Protein AF-A0A7C0WZQ8-F1 (afdb_monomer)

Sequence (231 aa):
MQGDKGKNVSKKTREMVIVLAIIGLIILLTVAETNIKAISPNVLPSSSILVFALINLNIVLLILVIFLVIRNVVKLLIERRRGILGVKLRSKLVVAFVTLTIIPTMVLFIASMIFLSRSMETWLSREVKHALEESMKVANIYYKEASADAIHYASSISKEITERRLLKEGNLEILKALLEEKMSLFRLSAVEVFSAQGEELVKIISPSLGIARLPSPESKNVKAAMSGNTI

Solvent-accessible surface area (backbone atoms only — not comparable to full-atom values): 13363 Å² total; per-residue (Å²): 143,87,86,72,76,75,74,56,56,65,56,54,51,55,55,49,54,50,54,50,50,53,52,50,49,54,50,51,54,55,51,54,51,56,54,53,48,72,76,46,79,82,82,61,63,82,74,43,57,59,57,49,51,50,50,51,51,48,52,53,51,48,52,50,49,54,49,53,50,52,52,51,52,54,48,52,58,54,47,60,74,66,69,50,89,65,46,69,60,55,51,54,51,50,51,51,50,50,58,62,52,46,54,63,50,51,53,52,50,52,52,48,52,54,49,52,51,53,53,50,52,57,52,52,54,50,53,54,48,50,54,50,54,51,51,50,50,52,50,50,51,49,52,52,50,54,49,52,50,51,52,52,51,50,52,54,52,51,50,54,40,58,77,68,56,28,87,42,83,95,28,44,70,60,40,52,56,49,49,56,52,50,30,63,75,71,66,46,60,60,53,73,44,63,46,98,86,68,47,80,74,51,78,48,70,44,89,84,56,66,94,70,74,77,82,53,79,84,33,71,66,48,51,34,45,77,71,74,41,85,133

Secondary structure (DSSP, 8-state):
---SSHHHHHHHHHHHHHHHHHHHHHHHHHHHHHHHHHH-TTSS-TTHHHHHHHHHHHHHHHHHHHHHHHHHHHHHHHHHHTT-TTHHHHHHHHHHHHHHHHHHHHHHHHHHHHHHHHHHHHHHHHHHHHHHHHHHHHHHHHHHHHHHHHHHHHHHHHHHHHHTTTTSGGGHHHHHHHHHHHHHHTT-SEEEEE-TTS-EEEEEE-TT--S-PPPPTTSHHHHHHHTT---

Structure (mmCIF, N/CA/C/O backbone):
data_AF-A0A7C0WZQ8-F1
#
_entry.id   AF-A0A7C0WZQ8-F1
#
loop_
_atom_site.group_PDB
_atom_site.id
_atom_site.type_symbol
_atom_site.label_atom_id
_atom_site.label_alt_id
_atom_site.label_comp_id
_atom_site.label_asym_id
_atom_site.label_entity_id
_atom_site.label_seq_id
_atom_site.pdbx_PDB_ins_code
_atom_site.Cartn_x
_atom_site.Cartn_y
_atom_site.Cartn_z
_atom_site.occupancy
_atom_site.B_iso_or_equiv
_atom_site.auth_seq_id
_atom_site.auth_comp_id
_atom_site.auth_asym_id
_atom_site.auth_atom_id
_atom_site.pdbx_PDB_model_num
ATOM 1 N N . MET A 1 1 ? -46.633 -18.315 54.580 1.00 39.81 1 MET A N 1
ATOM 2 C CA . MET A 1 1 ? -45.291 -18.601 54.014 1.00 39.81 1 MET A CA 1
ATOM 3 C C . MET A 1 1 ? -45.445 -19.228 52.634 1.00 39.81 1 MET A C 1
ATOM 5 O O . MET A 1 1 ? -45.670 -20.423 52.571 1.00 39.81 1 MET A O 1
ATOM 9 N N . GLN A 1 2 ? -45.397 -18.445 51.550 1.00 40.22 2 GLN A N 1
ATOM 10 C CA . GLN A 1 2 ? -45.218 -18.909 50.158 1.00 40.22 2 GLN A CA 1
ATOM 11 C C . GLN A 1 2 ? -45.220 -17.661 49.259 1.00 40.22 2 GLN A C 1
ATOM 13 O O . GLN A 1 2 ? -46.230 -16.976 49.175 1.00 40.22 2 GLN A O 1
ATOM 18 N N . GLY A 1 3 ? -44.084 -17.299 48.656 1.00 40.25 3 GLY A N 1
ATOM 19 C CA . GLY A 1 3 ? -44.022 -16.087 47.820 1.00 40.25 3 GLY A CA 1
ATOM 20 C C . GLY A 1 3 ? -42.670 -15.724 47.198 1.00 40.25 3 GLY A C 1
ATOM 21 O O . GLY A 1 3 ? -42.634 -14.851 46.339 1.00 40.25 3 GLY A O 1
ATOM 22 N N . ASP A 1 4 ? -41.565 -16.390 47.559 1.00 47.19 4 ASP A N 1
ATOM 23 C CA . ASP A 1 4 ? -40.221 -15.969 47.110 1.00 47.19 4 ASP A CA 1
ATOM 24 C C . ASP A 1 4 ? -39.585 -16.847 46.003 1.00 47.19 4 ASP A C 1
ATOM 26 O O . ASP A 1 4 ? -38.563 -16.498 45.414 1.00 47.19 4 ASP A O 1
ATOM 30 N N . LYS A 1 5 ? -40.197 -17.980 45.625 1.00 45.06 5 LYS A N 1
ATOM 31 C CA . LYS A 1 5 ? -39.573 -18.924 44.670 1.00 45.06 5 LYS A CA 1
ATOM 32 C C . LYS A 1 5 ? -39.628 -18.484 43.192 1.00 45.06 5 LYS A C 1
ATOM 34 O O . LYS A 1 5 ? -38.779 -18.902 42.411 1.00 45.06 5 LYS A O 1
ATOM 39 N N . GLY A 1 6 ? -40.554 -17.602 42.797 1.00 42.47 6 GLY A N 1
ATOM 40 C CA . GLY A 1 6 ? -40.779 -17.243 41.382 1.00 42.47 6 GLY A CA 1
ATOM 41 C C . GLY A 1 6 ? -39.824 -16.195 40.786 1.00 42.47 6 GLY A C 1
ATOM 42 O O . GLY A 1 6 ? -39.575 -16.196 39.583 1.00 42.47 6 GLY A O 1
ATOM 43 N N . LYS A 1 7 ? -39.234 -15.306 41.600 1.00 47.34 7 LYS A N 1
ATOM 44 C CA . LYS A 1 7 ? -38.400 -14.189 41.095 1.00 47.34 7 LYS A CA 1
ATOM 45 C C . LYS A 1 7 ? -36.923 -14.552 40.871 1.00 47.34 7 LYS A C 1
ATOM 47 O O . LYS A 1 7 ? -36.228 -13.825 40.160 1.00 47.34 7 LYS A O 1
ATOM 52 N N . ASN A 1 8 ? -36.443 -15.666 41.432 1.00 45.53 8 ASN A N 1
ATOM 53 C CA . ASN A 1 8 ? -35.038 -16.092 41.327 1.00 45.53 8 ASN A CA 1
ATOM 54 C C . ASN A 1 8 ? -34.727 -16.948 40.081 1.00 45.53 8 ASN A C 1
ATOM 56 O O . ASN A 1 8 ? -33.592 -16.934 39.604 1.00 45.53 8 ASN A O 1
ATOM 60 N N . VAL A 1 9 ? -35.720 -17.635 39.501 1.00 49.31 9 VAL A N 1
ATOM 61 C CA . VAL A 1 9 ? -35.523 -18.547 38.352 1.00 49.31 9 VAL A CA 1
ATOM 62 C C . VAL A 1 9 ? -35.211 -17.787 37.049 1.00 49.31 9 VAL A C 1
ATOM 64 O O . VAL A 1 9 ? -34.356 -18.213 36.275 1.00 49.31 9 VAL A O 1
ATOM 67 N N . SER A 1 10 ? -35.808 -16.606 36.841 1.00 55.41 10 SER A N 1
ATOM 68 C CA . SER A 1 10 ? -35.586 -15.762 35.645 1.00 55.41 10 SER A CA 1
ATOM 69 C C . SER A 1 10 ? -34.195 -15.098 35.596 1.00 55.41 10 SER A C 1
ATOM 71 O O . SER A 1 10 ? -33.655 -14.822 34.524 1.00 55.41 10 SER A O 1
ATOM 73 N N . LYS A 1 11 ? -33.570 -14.856 36.758 1.00 56.44 11 LYS A N 1
ATOM 74 C CA . LYS A 1 11 ? -32.211 -14.289 36.823 1.00 56.44 11 LYS A CA 1
ATOM 75 C C . LYS A 1 11 ? -31.140 -15.328 36.490 1.00 56.44 11 LYS A C 1
ATOM 77 O O . LYS A 1 11 ? -30.239 -15.029 35.713 1.00 56.44 11 LYS A O 1
ATOM 82 N N . LYS A 1 12 ? -31.272 -16.547 37.029 1.00 59.44 12 LYS A N 1
ATOM 83 C CA . LYS A 1 12 ? -30.342 -17.656 36.758 1.00 59.44 12 LYS A CA 1
ATOM 84 C C . LYS A 1 12 ? -30.366 -18.090 35.289 1.00 59.44 12 LYS A C 1
ATOM 86 O O . LYS A 1 12 ? -29.316 -18.349 34.716 1.00 59.44 12 LYS A O 1
ATOM 91 N N . THR A 1 13 ? -31.541 -18.099 34.661 1.00 61.81 13 THR A N 1
ATOM 92 C CA . THR A 1 13 ? -31.702 -18.462 33.241 1.00 61.81 13 THR A CA 1
ATOM 93 C C . THR A 1 13 ? -31.060 -17.449 32.294 1.00 61.81 13 THR A C 1
ATOM 95 O O . THR A 1 13 ? -30.381 -17.855 31.360 1.00 61.81 13 THR A O 1
ATOM 98 N N . ARG A 1 14 ? -31.168 -16.137 32.556 1.00 65.62 14 ARG A N 1
ATOM 99 C CA . ARG A 1 14 ? -30.464 -15.116 31.751 1.00 65.62 14 ARG A CA 1
ATOM 100 C C . ARG A 1 14 ? -28.946 -15.223 31.853 1.00 65.62 14 ARG A C 1
ATOM 102 O O . ARG A 1 14 ? -28.267 -15.099 30.843 1.00 65.62 14 ARG A O 1
ATOM 109 N N . GLU A 1 15 ? -28.417 -15.455 33.051 1.00 68.44 15 GLU A N 1
ATOM 110 C CA . GLU A 1 15 ? -26.972 -15.626 33.246 1.00 68.44 15 GLU A CA 1
ATOM 111 C C . GLU A 1 15 ? -26.456 -16.885 32.540 1.00 68.44 15 GLU A C 1
ATOM 113 O O . GLU A 1 15 ? -25.416 -16.837 31.891 1.00 68.44 15 GLU A O 1
ATOM 118 N N . MET A 1 16 ? -27.231 -17.970 32.575 1.00 70.00 16 MET A N 1
ATOM 119 C CA . MET A 1 16 ? -26.910 -19.221 31.891 1.00 70.00 16 MET A CA 1
ATOM 120 C C . MET A 1 16 ? -26.956 -19.094 30.362 1.00 70.00 16 MET A C 1
ATOM 122 O O . MET A 1 16 ? -26.066 -19.604 29.691 1.00 70.00 16 MET A O 1
ATOM 126 N N . VAL A 1 17 ? -27.924 -18.357 29.804 1.00 72.94 17 VAL A N 1
ATOM 127 C CA . VAL A 1 17 ? -27.991 -18.076 28.355 1.00 72.94 17 VAL A CA 1
ATOM 128 C C . VAL A 1 17 ? -26.756 -17.316 27.877 1.00 72.94 17 VAL A C 1
ATOM 130 O O . VAL A 1 17 ? -26.268 -17.567 26.781 1.00 72.94 17 VAL A O 1
ATOM 133 N N . ILE A 1 18 ? -26.213 -16.414 28.693 1.00 68.69 18 ILE A N 1
ATOM 134 C CA . ILE A 1 18 ? -25.060 -15.618 28.270 1.00 68.69 18 ILE A CA 1
ATOM 135 C C . ILE A 1 18 ? -23.753 -16.395 28.427 1.00 68.69 18 ILE A C 1
ATOM 137 O O . ILE A 1 18 ? -22.884 -16.308 27.565 1.00 68.69 18 ILE A O 1
ATOM 141 N N . VAL A 1 19 ? -23.634 -17.215 29.473 1.00 72.25 19 VAL A N 1
ATOM 142 C CA . VAL A 1 19 ? -22.536 -18.186 29.569 1.00 72.25 19 VAL A CA 1
ATOM 143 C C . VAL A 1 19 ? -22.556 -19.120 28.356 1.00 72.25 19 VAL A C 1
ATOM 145 O O . VAL A 1 19 ? -21.520 -19.318 27.729 1.00 72.25 19 VAL A O 1
ATOM 148 N N . LEU A 1 20 ? -23.734 -19.603 27.951 1.00 77.94 20 LEU A N 1
ATOM 149 C CA . LEU A 1 20 ? -23.898 -20.407 26.739 1.00 77.94 20 LEU A CA 1
ATOM 150 C C . LEU A 1 20 ? -23.566 -19.632 25.456 1.00 77.94 20 LEU A C 1
ATOM 152 O O . LEU A 1 20 ? -22.977 -20.211 24.553 1.00 77.94 20 LEU A O 1
ATOM 156 N N . ALA A 1 21 ? -23.874 -18.335 25.375 1.00 74.75 21 ALA A N 1
ATOM 157 C CA . ALA A 1 21 ? -23.506 -17.501 24.230 1.00 74.75 21 ALA A CA 1
ATOM 158 C C . ALA A 1 21 ? -21.986 -17.282 24.128 1.00 74.75 21 ALA A C 1
ATOM 160 O O . ALA A 1 21 ? -21.435 -17.340 23.034 1.00 74.75 21 ALA A O 1
ATOM 161 N N . ILE A 1 22 ? -21.299 -17.088 25.260 1.00 72.25 22 ILE A N 1
ATOM 162 C CA . ILE A 1 22 ? -19.833 -16.982 25.311 1.00 72.25 22 ILE A CA 1
ATOM 163 C C . ILE A 1 22 ? -19.197 -18.314 24.911 1.00 72.25 22 ILE A C 1
ATOM 165 O O . ILE A 1 22 ? -18.293 -18.332 24.083 1.00 72.25 22 ILE A O 1
ATOM 169 N N . ILE A 1 23 ? -19.701 -19.431 25.442 1.00 77.00 23 ILE A N 1
ATOM 170 C CA . ILE A 1 23 ? -19.242 -20.776 25.069 1.00 77.00 23 ILE A CA 1
ATOM 171 C C . ILE A 1 23 ? -19.487 -21.032 23.576 1.00 77.00 23 ILE A C 1
ATOM 173 O O . ILE A 1 23 ? -18.588 -21.492 22.881 1.00 77.00 23 ILE A O 1
ATOM 177 N N . GLY A 1 24 ? -20.664 -20.673 23.059 1.00 80.25 24 GLY A N 1
ATOM 178 C CA . GLY A 1 24 ? -20.993 -20.789 21.639 1.00 80.25 24 GLY A CA 1
ATOM 179 C C . GLY A 1 24 ? -20.074 -19.952 20.750 1.00 80.25 24 GLY A C 1
ATOM 180 O O . GLY A 1 24 ? -19.648 -20.422 19.701 1.00 80.25 24 GLY A O 1
ATOM 181 N N . LEU A 1 25 ? -19.701 -18.749 21.190 1.00 76.25 25 LEU A N 1
ATOM 182 C CA . LEU A 1 25 ? -18.766 -17.886 20.471 1.00 76.25 25 LEU A CA 1
ATOM 183 C C . LEU A 1 25 ? -17.329 -18.429 20.497 1.00 76.25 25 LEU A C 1
ATOM 185 O O . LEU A 1 25 ? -16.648 -18.375 19.477 1.00 76.25 25 LEU A O 1
ATOM 189 N N . ILE A 1 26 ? -16.889 -19.000 21.625 1.00 75.69 26 ILE A N 1
ATOM 190 C CA . ILE A 1 26 ? -15.602 -19.709 21.732 1.00 75.69 26 ILE A CA 1
ATOM 191 C C . ILE A 1 26 ? -15.570 -20.888 20.751 1.00 75.69 26 ILE A C 1
ATOM 193 O O . ILE A 1 26 ? -14.598 -21.052 20.012 1.00 75.69 26 ILE A O 1
ATOM 197 N N . ILE A 1 27 ? -16.647 -21.677 20.699 1.00 79.88 27 ILE A N 1
ATOM 198 C CA . ILE A 1 27 ? -16.779 -22.803 19.765 1.00 79.88 27 ILE A CA 1
ATOM 199 C C . ILE A 1 27 ? -16.767 -22.302 18.315 1.00 79.88 27 ILE A C 1
ATOM 201 O O . ILE A 1 27 ? -16.016 -22.835 17.504 1.00 79.88 27 ILE A O 1
ATOM 205 N N . LEU A 1 28 ? -17.527 -21.252 17.989 1.00 80.81 28 LEU A N 1
ATOM 206 C CA . LEU A 1 28 ? -17.574 -20.665 16.646 1.00 80.81 28 LEU A CA 1
ATOM 207 C C . LEU A 1 28 ? -16.185 -20.200 16.178 1.00 80.81 28 LEU A C 1
ATOM 209 O O . LEU A 1 28 ? -15.781 -20.514 15.061 1.00 80.81 28 LEU A O 1
ATOM 213 N N . LEU A 1 29 ? -15.444 -19.494 17.037 1.00 74.19 29 LEU A N 1
ATOM 214 C CA . LEU A 1 29 ? -14.079 -19.036 16.754 1.00 74.19 29 LEU A CA 1
ATOM 215 C C . LEU A 1 29 ? -13.116 -20.213 16.533 1.00 74.19 29 LEU A C 1
ATOM 217 O O . LEU A 1 29 ? -12.323 -20.189 15.594 1.00 74.19 29 LEU A O 1
ATOM 221 N N . THR A 1 30 ? -13.235 -21.269 17.343 1.00 75.94 30 THR A N 1
ATOM 222 C CA . THR A 1 30 ? -12.424 -22.496 17.215 1.00 75.94 30 THR A CA 1
ATOM 223 C C . THR A 1 30 ? -12.732 -23.256 15.915 1.00 75.94 30 THR A C 1
ATOM 225 O O . THR A 1 30 ? -11.834 -23.798 15.268 1.00 75.94 30 THR A O 1
ATOM 228 N N . VAL A 1 31 ? -14.001 -23.278 15.490 1.00 79.31 31 VAL A N 1
ATOM 229 C CA . VAL A 1 31 ? -14.433 -23.900 14.226 1.00 79.31 31 VAL A CA 1
ATOM 230 C C . VAL A 1 31 ? -13.978 -23.077 13.019 1.00 79.31 31 VAL A C 1
ATOM 232 O O . VAL A 1 31 ? -13.498 -23.637 12.031 1.00 79.31 31 VAL A O 1
ATOM 235 N N . ALA A 1 32 ? -14.083 -21.749 13.085 1.00 74.50 32 ALA A N 1
ATOM 236 C CA . ALA A 1 32 ? -13.576 -20.868 12.035 1.00 74.50 32 ALA A CA 1
ATOM 237 C C . ALA A 1 32 ? -12.063 -21.070 11.826 1.00 74.50 32 ALA A C 1
ATOM 239 O O . ALA A 1 32 ? -11.605 -21.180 10.690 1.00 74.50 32 ALA A O 1
ATOM 240 N N . GLU A 1 33 ? -11.301 -21.226 12.914 1.00 67.75 33 GLU A N 1
ATOM 241 C CA . GLU A 1 33 ? -9.867 -21.533 12.875 1.00 67.75 33 GLU A CA 1
ATOM 242 C C . GLU A 1 33 ? -9.557 -22.850 12.144 1.00 67.75 33 GLU A C 1
ATOM 244 O O . GLU A 1 33 ? -8.647 -22.901 11.313 1.00 67.75 33 GLU A O 1
ATOM 249 N N . THR A 1 34 ? -10.304 -23.919 12.433 1.00 69.56 34 THR A N 1
ATOM 250 C CA . THR A 1 34 ? -10.076 -25.235 11.809 1.00 69.56 34 THR A CA 1
ATOM 251 C C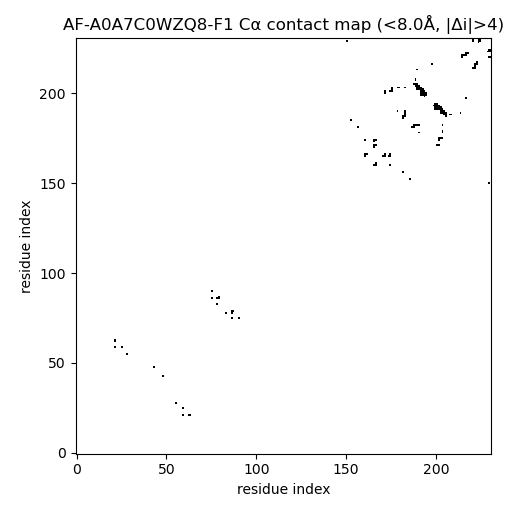 . THR A 1 34 ? -10.394 -25.222 10.315 1.00 69.56 34 THR A C 1
ATOM 253 O O . THR A 1 34 ? -9.665 -25.831 9.534 1.00 69.56 34 THR A O 1
ATOM 256 N N . ASN A 1 35 ? -11.419 -24.474 9.897 1.00 72.00 35 ASN A N 1
ATOM 257 C CA . ASN A 1 35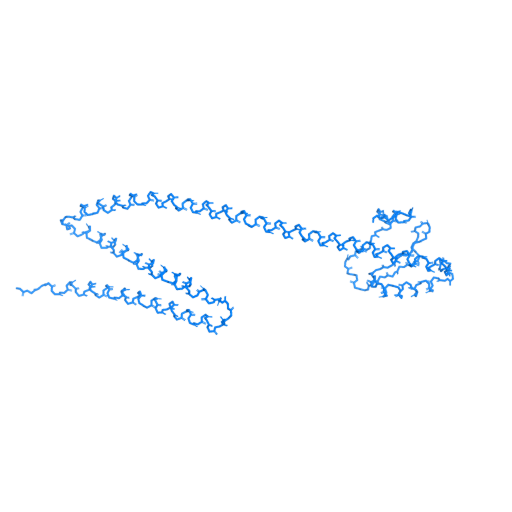 ? -11.768 -24.321 8.482 1.00 72.00 35 ASN A CA 1
ATOM 258 C C . ASN A 1 35 ? -10.724 -23.502 7.706 1.00 72.00 35 ASN A C 1
ATOM 260 O O . ASN A 1 35 ? -10.371 -23.865 6.587 1.00 72.00 35 ASN A O 1
ATOM 264 N N . ILE A 1 36 ? -10.174 -22.437 8.301 1.00 66.25 36 ILE A N 1
ATOM 265 C CA . ILE A 1 36 ? -9.128 -21.621 7.659 1.00 66.25 36 ILE A CA 1
ATOM 266 C C . ILE A 1 36 ? -7.842 -22.441 7.450 1.00 66.25 36 ILE A C 1
ATOM 268 O O . ILE A 1 36 ? -7.240 -22.380 6.378 1.00 66.25 36 ILE A O 1
ATOM 272 N N . LYS A 1 37 ? -7.453 -23.267 8.434 1.00 64.06 37 LYS A N 1
ATOM 273 C CA . LYS A 1 37 ? -6.299 -24.183 8.327 1.00 64.06 37 LYS A CA 1
ATOM 274 C C . LYS A 1 37 ? -6.489 -25.269 7.260 1.00 64.06 37 LYS A C 1
ATOM 276 O O . LYS A 1 37 ? -5.510 -25.678 6.644 1.00 64.06 37 LYS A O 1
ATOM 281 N N . ALA A 1 38 ? -7.725 -25.714 7.023 1.00 64.44 38 ALA A N 1
ATOM 282 C CA . ALA A 1 38 ? -8.040 -26.716 6.003 1.00 64.44 38 ALA A CA 1
ATOM 283 C C . ALA A 1 38 ? -7.900 -26.185 4.563 1.00 64.44 38 ALA A C 1
ATOM 285 O O . ALA A 1 38 ? -7.634 -26.962 3.651 1.00 64.44 38 ALA A O 1
ATOM 286 N N . ILE A 1 39 ? -8.063 -24.874 4.360 1.00 62.25 39 ILE A N 1
ATOM 287 C CA . ILE A 1 39 ? -8.026 -24.241 3.032 1.00 62.25 39 ILE A CA 1
ATOM 288 C C . ILE A 1 39 ? -6.596 -23.829 2.645 1.00 62.25 39 ILE A C 1
ATOM 290 O O . ILE A 1 39 ? -6.244 -23.887 1.469 1.00 62.25 39 ILE A O 1
ATOM 294 N N . SER A 1 40 ? -5.748 -23.480 3.620 1.00 59.19 40 SER A N 1
ATOM 295 C CA . SER A 1 40 ? -4.364 -23.059 3.370 1.00 59.19 40 SER A CA 1
ATOM 296 C C . SER A 1 40 ? -3.396 -23.651 4.411 1.00 59.19 40 SER A C 1
ATOM 298 O O . SER A 1 40 ? -3.160 -23.040 5.452 1.00 59.19 40 SER A O 1
ATOM 300 N N . PRO A 1 41 ? -2.781 -24.818 4.149 1.00 60.03 41 PRO A N 1
ATOM 301 C CA . PRO A 1 41 ? -1.863 -25.462 5.095 1.00 60.03 41 PRO A CA 1
ATOM 302 C C . PRO A 1 41 ? -0.490 -24.769 5.234 1.00 60.03 41 PRO A C 1
ATOM 304 O O . PRO A 1 41 ? 0.217 -25.030 6.202 1.00 60.03 41 PRO A O 1
ATOM 307 N N . ASN A 1 42 ? -0.122 -23.850 4.326 1.00 58.44 42 ASN A N 1
ATOM 308 C CA . ASN A 1 42 ? 1.222 -23.240 4.262 1.00 58.44 42 ASN A CA 1
ATOM 309 C C . ASN A 1 42 ? 1.298 -21.753 4.665 1.00 58.44 42 ASN A C 1
ATOM 311 O O . ASN A 1 42 ? 2.352 -21.139 4.526 1.00 58.44 42 ASN A O 1
ATOM 315 N N . VAL A 1 43 ? 0.210 -21.140 5.142 1.00 58.03 43 VAL A N 1
ATOM 316 C CA . VAL A 1 43 ? 0.190 -19.688 5.439 1.00 58.03 43 VAL A CA 1
ATOM 317 C C . VAL A 1 43 ? 0.789 -19.303 6.794 1.00 58.03 43 VAL A C 1
ATOM 319 O O . VAL A 1 43 ? 0.991 -18.117 7.033 1.00 58.03 43 VAL A O 1
ATOM 322 N N . LEU A 1 44 ? 1.080 -20.250 7.691 1.00 54.88 44 LEU A N 1
ATOM 323 C CA . LEU A 1 44 ? 1.493 -19.924 9.059 1.00 54.88 44 LEU A CA 1
ATOM 324 C C . LEU A 1 44 ? 2.665 -20.807 9.528 1.00 54.88 44 LEU A C 1
ATOM 326 O O . LEU A 1 44 ? 2.482 -22.014 9.693 1.00 54.88 44 LEU A O 1
ATOM 330 N N . PRO A 1 45 ? 3.858 -20.233 9.776 1.00 56.75 45 PRO A N 1
ATOM 331 C CA . PRO A 1 45 ? 4.950 -20.924 10.456 1.00 56.75 45 PRO A CA 1
ATOM 332 C C . PRO A 1 45 ? 4.505 -21.457 11.824 1.00 56.75 45 PRO A C 1
ATOM 334 O O . PRO A 1 45 ? 3.629 -20.891 12.472 1.00 56.75 45 PRO A O 1
ATOM 337 N N . SER A 1 46 ? 5.145 -22.508 12.331 1.00 56.50 46 SER A N 1
ATOM 338 C CA . SER A 1 46 ? 4.808 -23.152 13.614 1.00 56.50 46 SER A CA 1
ATOM 339 C C . SER A 1 46 ? 4.809 -22.189 14.820 1.00 56.50 46 SER A C 1
ATOM 341 O O . SER A 1 46 ? 4.107 -22.422 15.803 1.00 56.50 46 SER A O 1
ATOM 343 N N . SER A 1 47 ? 5.547 -21.073 14.736 1.00 59.81 47 SER A N 1
ATOM 344 C CA . SER A 1 47 ? 5.552 -19.978 15.722 1.00 59.81 47 SER A CA 1
ATOM 345 C C . SER A 1 47 ? 4.242 -19.176 15.768 1.00 59.81 47 SER A C 1
ATOM 347 O O . SER A 1 47 ? 3.947 -18.521 16.770 1.00 59.81 47 SER A O 1
ATOM 349 N N . SER A 1 48 ? 3.411 -19.263 14.729 1.00 70.31 48 SER A N 1
ATOM 350 C CA . SER A 1 48 ? 2.112 -18.602 14.648 1.00 70.31 48 SER A CA 1
ATOM 351 C C . SER A 1 48 ? 1.054 -19.243 15.536 1.00 70.31 48 SER A C 1
ATOM 353 O O . SER A 1 48 ? 0.102 -18.557 15.879 1.00 70.31 48 SER A O 1
ATOM 355 N N . ILE A 1 49 ? 1.201 -20.506 15.959 1.00 73.94 49 ILE A N 1
ATOM 356 C CA . ILE A 1 49 ? 0.206 -21.163 16.828 1.00 73.94 49 ILE A CA 1
ATOM 357 C C . ILE A 1 49 ? 0.093 -20.439 18.175 1.00 73.94 49 ILE A C 1
ATOM 359 O O . ILE A 1 49 ? -1.017 -20.220 18.651 1.00 73.94 49 ILE A O 1
ATOM 363 N N . LEU A 1 50 ? 1.216 -20.007 18.762 1.00 76.50 50 LEU A N 1
ATOM 364 C CA . LEU A 1 50 ? 1.219 -19.259 20.025 1.00 76.50 50 LEU A CA 1
ATOM 365 C C . LEU A 1 50 ? 0.632 -17.856 19.864 1.00 76.50 50 LEU A C 1
ATOM 367 O O . LEU A 1 50 ? -0.220 -17.462 20.655 1.00 76.50 50 LEU A O 1
ATOM 371 N N . VAL A 1 51 ? 1.055 -17.112 18.837 1.00 79.00 51 VAL A N 1
ATOM 372 C CA . VAL A 1 51 ? 0.525 -15.765 18.549 1.00 79.00 51 VAL A CA 1
ATOM 373 C C . VAL A 1 51 ? -0.975 -15.832 18.270 1.00 79.00 51 VAL A C 1
ATOM 375 O O . VAL A 1 51 ? -1.745 -15.026 18.780 1.00 79.00 51 VAL A O 1
ATOM 378 N N . PHE A 1 52 ? -1.405 -16.838 17.517 1.00 74.69 52 PHE A N 1
ATOM 379 C CA . PHE A 1 52 ? -2.801 -17.062 17.182 1.00 74.69 52 PHE A CA 1
ATOM 380 C C . PHE A 1 52 ? -3.633 -17.457 18.411 1.00 74.69 52 PHE A C 1
ATOM 382 O O . PHE A 1 52 ? -4.686 -16.868 18.654 1.00 74.69 52 PHE A O 1
ATOM 389 N N . ALA A 1 53 ? -3.136 -18.388 19.235 1.00 77.50 53 ALA A N 1
ATOM 390 C CA . ALA A 1 53 ? -3.768 -18.754 20.500 1.00 77.50 53 ALA A CA 1
ATOM 391 C C . ALA A 1 53 ? -3.882 -17.545 21.440 1.00 77.50 53 ALA A C 1
ATOM 393 O O . ALA A 1 53 ? -4.926 -17.351 22.055 1.00 77.50 53 ALA A O 1
ATOM 394 N N . LEU A 1 54 ? -2.848 -16.699 21.507 1.00 81.25 54 LEU A N 1
ATOM 395 C CA . LEU A 1 54 ? -2.863 -15.456 22.280 1.00 81.25 54 LEU A CA 1
ATOM 396 C C . LEU A 1 54 ? -3.902 -14.461 21.754 1.00 81.25 54 LEU A C 1
ATOM 398 O O . LEU A 1 54 ? -4.627 -13.890 22.563 1.00 81.25 54 LEU A O 1
ATOM 402 N N . ILE A 1 55 ? -4.015 -14.272 20.435 1.00 82.31 55 ILE A N 1
ATOM 403 C CA . ILE A 1 55 ? -5.022 -13.384 19.830 1.00 82.31 55 ILE A CA 1
ATOM 404 C C . ILE A 1 55 ? -6.433 -13.885 20.144 1.00 82.31 55 ILE A C 1
ATOM 406 O O . ILE A 1 55 ? -7.251 -13.120 20.651 1.00 82.31 55 ILE A O 1
ATOM 410 N N . ASN A 1 56 ? -6.713 -15.169 19.910 1.00 78.06 56 ASN A N 1
ATOM 411 C CA . ASN A 1 56 ? -8.022 -15.751 20.205 1.00 78.06 56 ASN A CA 1
ATOM 412 C C . ASN A 1 56 ? -8.352 -15.697 21.697 1.00 78.06 56 ASN A C 1
ATOM 414 O O . ASN A 1 56 ? -9.453 -15.294 22.071 1.00 78.06 56 ASN A O 1
ATOM 418 N N . LEU A 1 57 ? -7.392 -16.046 22.557 1.00 81.56 57 LEU A N 1
ATOM 419 C CA . LEU A 1 57 ? -7.544 -15.928 24.002 1.00 81.56 57 LEU A CA 1
ATOM 420 C C . LEU A 1 57 ? -7.851 -14.482 24.398 1.00 81.56 57 LEU A C 1
ATOM 422 O O . LEU A 1 57 ? -8.757 -14.255 25.196 1.00 81.56 57 LEU A O 1
ATOM 426 N N . ASN A 1 58 ? -7.145 -13.504 23.822 1.00 85.75 58 ASN A N 1
ATOM 427 C CA . ASN A 1 58 ? -7.373 -12.089 24.093 1.00 85.75 58 ASN A CA 1
ATOM 428 C C . ASN A 1 58 ? -8.772 -11.644 23.645 1.00 85.75 58 ASN A C 1
ATOM 430 O O . ASN A 1 58 ? -9.462 -10.985 24.415 1.00 85.75 58 ASN A O 1
ATOM 434 N N . ILE A 1 59 ? -9.231 -12.071 22.462 1.00 82.25 59 ILE A N 1
ATOM 435 C CA . ILE A 1 59 ? -10.586 -11.805 21.952 1.00 82.25 59 ILE A CA 1
ATOM 436 C C . ILE A 1 59 ? -11.648 -12.371 22.904 1.00 82.25 59 ILE A C 1
ATOM 438 O O . ILE A 1 59 ? -12.572 -11.657 23.298 1.00 82.25 59 ILE A O 1
ATOM 442 N N . VAL A 1 60 ? -11.503 -13.631 23.324 1.00 80.00 60 VAL A N 1
ATOM 443 C CA . VAL A 1 60 ? -12.425 -14.273 24.273 1.00 80.00 60 VAL A CA 1
ATOM 444 C C . VAL A 1 60 ? -12.427 -13.538 25.614 1.00 80.00 60 VAL A C 1
ATOM 446 O O . VAL A 1 60 ? -13.495 -13.245 26.156 1.00 80.00 60 VAL A O 1
ATOM 449 N N . LEU A 1 61 ? -11.246 -13.196 26.135 1.00 81.06 61 LEU A N 1
ATOM 450 C CA . LEU A 1 61 ? -11.094 -12.466 27.393 1.00 81.06 61 LEU A CA 1
ATOM 451 C C . LEU A 1 61 ? -11.713 -11.062 27.304 1.00 81.06 61 LEU A C 1
ATOM 453 O O . LEU A 1 61 ? -12.405 -10.634 28.226 1.00 81.06 61 LEU A O 1
ATOM 457 N N . LEU A 1 62 ? -11.524 -10.367 26.181 1.00 83.88 62 LEU A N 1
ATOM 458 C CA . LEU A 1 62 ? -12.102 -9.053 25.914 1.00 83.88 62 LEU A CA 1
ATOM 459 C C . LEU A 1 62 ? -13.631 -9.120 25.887 1.00 83.88 62 LEU A C 1
ATOM 461 O O . LEU A 1 62 ? -14.290 -8.329 26.561 1.00 83.88 62 LEU A O 1
ATOM 465 N N . ILE A 1 63 ? -14.202 -10.087 25.164 1.00 80.69 63 ILE A N 1
ATOM 466 C CA . ILE A 1 63 ? -15.654 -10.299 25.119 1.00 80.69 63 ILE A CA 1
ATOM 467 C C . ILE A 1 63 ? -16.199 -10.617 26.512 1.00 80.69 63 ILE A C 1
ATOM 469 O O . ILE A 1 63 ? -17.223 -10.059 26.910 1.00 80.69 63 ILE A O 1
ATOM 473 N N . LEU A 1 64 ? -15.502 -11.461 27.279 1.00 79.19 64 LEU A N 1
ATOM 474 C CA . LEU A 1 64 ? -15.863 -11.776 28.659 1.00 79.19 64 LEU A CA 1
ATOM 475 C C . LEU A 1 64 ? -15.885 -10.513 29.534 1.00 79.19 64 LEU A C 1
ATOM 477 O O . LEU A 1 64 ? -16.850 -10.291 30.267 1.00 79.19 64 LEU A O 1
ATOM 481 N N . VAL A 1 65 ? -14.857 -9.664 29.443 1.00 81.25 65 VAL A N 1
ATOM 482 C CA . VAL A 1 65 ? -14.780 -8.403 30.198 1.00 81.25 65 VAL A CA 1
ATOM 483 C C . VAL A 1 65 ? -15.898 -7.447 29.787 1.00 81.25 65 VAL A C 1
ATOM 485 O O . VAL A 1 65 ? -16.622 -6.963 30.659 1.00 81.25 65 VAL A O 1
ATOM 488 N N . ILE A 1 66 ? -16.098 -7.215 28.484 1.00 80.81 66 ILE A N 1
ATOM 489 C CA . ILE A 1 66 ? -17.187 -6.372 27.963 1.00 80.81 66 ILE A CA 1
ATOM 490 C C . ILE A 1 66 ? -18.532 -6.879 28.486 1.00 80.81 66 ILE A C 1
ATOM 492 O O . ILE A 1 66 ? -19.349 -6.098 28.981 1.00 80.81 66 ILE A O 1
ATOM 496 N N . PHE A 1 67 ? -18.743 -8.194 28.451 1.00 79.69 67 PHE A N 1
ATOM 497 C CA . PHE A 1 67 ? -19.952 -8.807 28.969 1.00 79.69 67 PHE A CA 1
ATOM 498 C C . PHE A 1 67 ? -20.151 -8.540 30.471 1.00 79.69 67 PHE A C 1
ATOM 500 O O . PHE A 1 67 ? -21.229 -8.096 30.883 1.00 79.69 67 PHE A O 1
ATOM 507 N N . LEU A 1 68 ? -19.126 -8.779 31.297 1.00 78.12 68 LEU A N 1
ATOM 508 C CA . LEU A 1 68 ? -19.186 -8.535 32.741 1.00 78.12 68 LEU A CA 1
ATOM 509 C C . LEU A 1 68 ? -19.478 -7.065 33.056 1.00 78.12 68 LEU A C 1
ATOM 511 O O . LEU A 1 68 ? -20.300 -6.775 33.931 1.00 78.12 68 LEU A O 1
ATOM 515 N N . VAL A 1 69 ? -18.851 -6.143 32.321 1.00 80.62 69 VAL A N 1
ATOM 516 C CA . VAL A 1 69 ? -19.082 -4.701 32.453 1.00 80.62 69 VAL A CA 1
ATOM 517 C C . VAL A 1 69 ? -20.532 -4.362 32.112 1.00 80.62 69 VAL A C 1
ATOM 519 O O . VAL A 1 69 ? -21.220 -3.776 32.949 1.00 80.62 69 VAL A O 1
ATOM 522 N N . ILE A 1 70 ? -21.042 -4.789 30.951 1.00 77.88 70 ILE A N 1
ATOM 523 C CA . ILE A 1 70 ? -22.432 -4.531 30.542 1.00 77.88 70 ILE A CA 1
ATOM 524 C C . ILE A 1 70 ? -23.412 -5.105 31.569 1.00 77.88 70 ILE A C 1
ATOM 526 O O . ILE A 1 70 ? -24.326 -4.403 32.005 1.00 77.88 70 ILE A O 1
ATOM 530 N N . ARG A 1 71 ? -23.211 -6.351 32.017 1.00 77.44 71 ARG A N 1
ATOM 531 C CA . ARG A 1 71 ? -24.054 -6.986 33.043 1.00 77.44 71 ARG A CA 1
ATOM 532 C C . ARG A 1 71 ? -24.081 -6.166 34.332 1.00 77.44 71 ARG A C 1
ATOM 534 O O . ARG A 1 71 ? -25.160 -5.934 34.884 1.00 77.44 71 ARG A O 1
ATOM 541 N N . ASN A 1 72 ? -22.917 -5.729 34.810 1.00 75.50 72 ASN A N 1
ATOM 542 C CA . ASN A 1 72 ? -22.802 -4.942 36.035 1.00 75.50 72 ASN A CA 1
ATOM 543 C C . ASN A 1 72 ? -23.445 -3.557 35.889 1.00 75.50 72 ASN A C 1
ATOM 545 O O . ASN A 1 72 ? -24.174 -3.131 36.787 1.00 75.50 72 ASN A O 1
ATOM 549 N N . VAL A 1 73 ? -23.255 -2.891 34.748 1.00 77.56 73 VAL A N 1
ATOM 550 C CA . VAL A 1 73 ? -23.873 -1.591 34.445 1.00 77.56 73 VAL A CA 1
ATOM 551 C C . VAL A 1 73 ? -25.395 -1.718 34.358 1.00 77.56 73 VAL A C 1
ATOM 553 O O . VAL A 1 73 ? -26.111 -0.973 35.026 1.00 77.56 73 VAL A O 1
ATOM 556 N N . VAL A 1 74 ? -25.916 -2.700 33.615 1.00 77.12 74 VAL A N 1
ATOM 557 C CA . VAL A 1 74 ? -27.363 -2.948 33.498 1.00 77.12 74 VAL A CA 1
ATOM 558 C C . VAL A 1 74 ? -27.976 -3.255 34.866 1.00 77.12 74 VAL A C 1
ATOM 560 O O . VAL A 1 74 ? -29.019 -2.697 35.213 1.00 77.12 74 VAL A O 1
ATOM 563 N N . LYS A 1 75 ? -27.318 -4.088 35.685 1.00 73.50 75 LYS A N 1
ATOM 564 C CA . LYS A 1 75 ? -27.760 -4.377 37.058 1.00 73.50 75 LYS A CA 1
ATOM 565 C C . LYS A 1 75 ? -27.808 -3.105 37.908 1.00 73.50 75 LYS A C 1
ATOM 567 O O . LYS A 1 75 ? -28.820 -2.866 38.565 1.00 73.50 75 LYS A O 1
ATOM 572 N N . LEU A 1 76 ? -26.770 -2.272 37.846 1.00 71.38 76 LEU A N 1
ATOM 573 C CA . LEU A 1 76 ? -26.700 -1.003 38.573 1.00 71.38 76 LEU A CA 1
ATOM 574 C C . LEU A 1 76 ? -27.828 -0.041 38.157 1.00 71.38 76 LEU A C 1
ATOM 576 O O . LEU A 1 76 ? -28.474 0.557 39.018 1.00 71.38 76 LEU A O 1
ATOM 580 N N . LEU A 1 77 ? -28.109 0.073 36.855 1.00 74.44 77 LEU A N 1
ATOM 581 C CA . LEU A 1 77 ? -29.187 0.919 36.328 1.00 74.44 77 LEU A CA 1
ATOM 582 C C . LEU A 1 77 ? -30.578 0.436 36.775 1.00 74.44 77 LEU A C 1
ATOM 584 O O . LEU A 1 77 ? -31.429 1.255 37.133 1.00 74.44 77 LEU A O 1
ATOM 588 N N . ILE A 1 78 ? -30.808 -0.881 36.811 1.00 75.00 78 ILE A N 1
ATOM 589 C CA . ILE A 1 78 ? -32.077 -1.467 37.274 1.00 75.00 78 ILE A CA 1
ATOM 590 C C . ILE A 1 78 ? -32.241 -1.308 38.794 1.00 75.00 78 ILE A C 1
ATOM 592 O O . ILE A 1 78 ? -33.321 -0.937 39.257 1.00 75.00 78 ILE A O 1
ATOM 596 N N . GLU A 1 79 ? -31.190 -1.563 39.582 1.00 70.06 79 GLU A N 1
ATOM 597 C CA . GLU A 1 79 ? -31.201 -1.391 41.044 1.00 70.06 79 GLU A CA 1
ATOM 598 C C . GLU A 1 79 ? -31.441 0.074 41.438 1.00 70.06 79 GLU A C 1
ATOM 600 O O . GLU A 1 79 ? -32.172 0.338 42.395 1.00 70.06 79 GLU A O 1
ATOM 605 N N . ARG A 1 80 ? -30.928 1.028 40.644 1.00 68.56 80 ARG A N 1
ATOM 606 C CA . ARG A 1 80 ? -31.185 2.467 40.814 1.00 68.56 80 ARG A CA 1
ATOM 607 C C . ARG A 1 80 ? -32.665 2.817 40.675 1.00 68.56 80 ARG A C 1
ATOM 609 O O . ARG A 1 80 ? -33.149 3.652 41.433 1.00 68.56 80 ARG A O 1
ATOM 616 N N . ARG A 1 81 ? -33.395 2.162 39.763 1.00 66.19 81 ARG A N 1
ATOM 617 C CA . ARG A 1 81 ? -34.848 2.367 39.598 1.00 66.19 81 ARG A CA 1
ATOM 618 C C . ARG A 1 81 ? -35.689 1.744 40.716 1.00 66.19 81 ARG A C 1
ATOM 620 O O . ARG A 1 81 ? -36.805 2.192 40.933 1.00 66.19 81 ARG A O 1
ATOM 627 N N . ARG A 1 82 ? -35.183 0.726 41.422 1.00 68.88 82 ARG A N 1
ATOM 628 C CA . ARG A 1 82 ? -35.933 -0.002 42.467 1.00 68.88 82 ARG A CA 1
ATOM 629 C C . ARG A 1 82 ? -35.790 0.585 43.878 1.00 68.88 82 ARG A C 1
ATOM 631 O O . ARG A 1 82 ? -36.301 -0.012 44.816 1.00 68.88 82 ARG A O 1
ATOM 638 N N . GLY A 1 83 ? -35.103 1.720 44.038 1.00 63.00 83 GLY A N 1
ATOM 639 C CA . GLY A 1 83 ? -35.050 2.457 45.309 1.00 63.00 83 GLY A CA 1
ATOM 640 C C . GLY A 1 83 ? -34.373 1.714 46.468 1.00 63.00 83 GLY A C 1
ATOM 641 O O . GLY A 1 83 ? -34.622 2.034 47.624 1.00 63.00 83 GLY A O 1
ATOM 642 N N . ILE A 1 84 ? -33.530 0.719 46.178 1.00 69.56 84 ILE A N 1
ATOM 643 C CA . ILE A 1 84 ? -32.907 -0.133 47.197 1.00 69.56 84 ILE A CA 1
ATOM 644 C C . ILE A 1 84 ? -31.934 0.712 48.044 1.00 69.56 84 ILE A C 1
ATOM 646 O O . ILE A 1 84 ? -31.043 1.380 47.504 1.00 69.56 84 ILE A O 1
ATOM 650 N N . LEU A 1 85 ? -32.104 0.687 49.370 1.00 57.50 85 LEU A N 1
ATOM 651 C CA . LEU A 1 85 ? -31.230 1.364 50.337 1.00 57.50 85 LEU A CA 1
ATOM 652 C C . LEU A 1 85 ? -29.766 0.926 50.113 1.00 57.50 85 LEU A C 1
ATOM 654 O O . LEU A 1 85 ? -29.463 -0.263 50.092 1.00 57.50 85 LEU A O 1
ATOM 658 N N . GLY A 1 86 ? -28.865 1.889 49.874 1.00 68.69 86 GLY A N 1
ATOM 659 C CA . GLY A 1 86 ? -27.431 1.655 49.611 1.00 68.69 86 GLY A CA 1
ATOM 660 C C . GLY A 1 86 ? -26.968 1.796 48.148 1.00 68.69 86 GLY A C 1
ATOM 661 O O . GLY A 1 86 ? -25.775 1.984 47.900 1.00 68.69 86 GLY A O 1
ATOM 662 N N . VAL A 1 87 ? -27.876 1.815 47.162 1.00 73.75 87 VAL A N 1
ATOM 663 C CA . VAL A 1 87 ? -27.508 1.942 45.729 1.00 73.75 87 VAL A CA 1
ATOM 664 C C . VAL A 1 87 ? -26.863 3.294 45.395 1.00 73.75 87 VAL A C 1
ATOM 666 O O . VAL A 1 87 ? -25.978 3.366 44.540 1.00 73.75 87 VAL A O 1
ATOM 669 N N . LYS A 1 88 ? -27.249 4.370 46.095 1.00 73.00 88 LYS A N 1
ATOM 670 C CA . LYS A 1 88 ? -26.688 5.717 45.887 1.00 73.00 88 LYS A CA 1
ATOM 671 C C . LYS A 1 88 ? -25.177 5.757 46.164 1.00 73.00 88 LYS A C 1
ATOM 673 O O . LYS A 1 88 ? -24.434 6.258 45.323 1.00 73.00 88 LYS A O 1
ATOM 678 N N . LEU A 1 89 ? -24.730 5.164 47.278 1.00 80.06 89 LEU A N 1
ATOM 679 C CA . LEU A 1 89 ? -23.311 5.065 47.657 1.00 80.06 89 LEU A CA 1
ATOM 680 C C . LEU A 1 89 ? -22.517 4.218 46.656 1.00 80.06 89 LEU A C 1
ATOM 682 O O . LEU A 1 89 ? -21.510 4.685 46.127 1.00 80.06 89 LEU A O 1
ATOM 686 N N . ARG A 1 90 ? -23.017 3.016 46.325 1.00 79.19 90 ARG A N 1
ATOM 687 C CA . ARG A 1 90 ? -22.382 2.128 45.336 1.00 79.19 90 ARG A CA 1
ATOM 688 C C . ARG A 1 90 ? -22.209 2.821 43.984 1.00 79.19 90 ARG A C 1
ATOM 690 O O . ARG A 1 90 ? -21.128 2.764 43.413 1.00 79.19 90 ARG A O 1
ATOM 697 N N . SER A 1 91 ? -23.241 3.501 43.477 1.00 77.81 91 SER A N 1
ATOM 698 C CA . SER A 1 91 ? -23.143 4.176 42.176 1.00 77.81 91 SER A CA 1
ATOM 699 C C . SER A 1 91 ? -22.142 5.335 42.188 1.00 77.81 91 SER A C 1
ATOM 701 O O . SER A 1 91 ? -21.401 5.496 41.225 1.00 77.81 91 SER A O 1
ATOM 703 N N . LYS A 1 92 ? -22.064 6.098 43.290 1.00 83.94 92 LYS A N 1
ATOM 704 C CA . LYS A 1 92 ? -21.126 7.219 43.427 1.00 83.94 92 LYS A CA 1
ATOM 705 C C . LYS A 1 92 ? -19.675 6.732 43.427 1.00 83.94 92 LYS A C 1
ATOM 707 O O . LYS A 1 92 ? -18.839 7.334 42.762 1.00 83.94 92 LYS A O 1
ATOM 712 N N . LEU A 1 93 ? -19.405 5.611 44.102 1.00 86.25 93 LEU A N 1
ATOM 713 C CA . LEU A 1 93 ? -18.094 4.954 44.087 1.00 86.25 93 LEU A CA 1
ATOM 714 C C . LEU A 1 93 ? -17.727 4.415 42.700 1.00 86.25 93 LEU A C 1
ATOM 716 O O . LEU A 1 93 ? -16.610 4.636 42.248 1.00 86.25 93 LEU A O 1
ATOM 720 N N . VAL A 1 94 ? -18.663 3.757 42.005 1.00 84.44 94 VAL A N 1
ATOM 721 C CA . VAL A 1 94 ? -18.423 3.250 40.641 1.00 84.44 94 VAL A CA 1
ATOM 722 C C . VAL A 1 94 ? -18.115 4.396 39.679 1.00 84.44 94 VAL A C 1
ATOM 724 O O . VAL A 1 94 ? -17.154 4.305 38.926 1.00 84.44 94 VAL A O 1
ATOM 727 N N . VAL A 1 95 ? -18.884 5.488 39.729 1.00 84.44 95 VAL A N 1
ATOM 728 C CA . VAL A 1 95 ? -18.628 6.671 38.892 1.00 84.44 95 VAL A CA 1
ATOM 729 C C . VAL A 1 95 ? -17.253 7.267 39.198 1.00 84.44 95 VAL A C 1
ATOM 731 O O . VAL A 1 95 ? -16.507 7.540 38.266 1.00 84.44 95 VAL A O 1
ATOM 734 N N . ALA A 1 96 ? -16.881 7.406 40.475 1.00 89.31 96 ALA A N 1
ATOM 735 C CA . ALA A 1 96 ? -15.559 7.909 40.852 1.00 89.31 96 ALA A CA 1
ATOM 736 C C . ALA A 1 96 ? -14.420 7.024 40.312 1.00 89.31 96 ALA A C 1
ATOM 738 O O . ALA A 1 96 ? -13.470 7.542 39.731 1.00 89.31 96 ALA A O 1
ATOM 739 N N . PHE A 1 97 ? -14.544 5.698 40.433 1.00 89.31 97 PHE A N 1
ATOM 740 C CA . PHE A 1 97 ? -13.569 4.748 39.887 1.00 89.31 97 PHE A CA 1
ATOM 741 C C . PHE A 1 97 ? -13.468 4.821 38.360 1.00 89.31 97 PHE A C 1
ATOM 743 O O . PHE A 1 97 ? -12.367 4.877 37.814 1.00 89.31 97 PHE A O 1
ATOM 750 N N . VAL A 1 98 ? -14.605 4.846 37.661 1.00 87.75 98 VAL A N 1
ATOM 751 C CA . VAL A 1 98 ? -14.632 4.934 36.195 1.00 87.75 98 VAL A CA 1
ATOM 752 C C . VAL A 1 98 ? -13.965 6.228 35.734 1.00 87.75 98 VAL A C 1
ATOM 754 O O . VAL A 1 98 ? -13.052 6.175 34.916 1.00 87.75 98 VAL A O 1
ATOM 757 N N . THR A 1 99 ? -14.323 7.373 36.315 1.00 90.00 99 THR A N 1
ATOM 758 C CA . THR A 1 99 ? -13.695 8.655 35.968 1.00 90.00 99 THR A CA 1
ATOM 759 C C . THR A 1 99 ? -12.187 8.646 36.234 1.00 90.00 99 THR A C 1
ATOM 761 O O . THR A 1 99 ? -11.420 9.084 35.380 1.00 90.00 99 THR A O 1
ATOM 764 N N . LEU A 1 100 ? -11.748 8.093 37.371 1.00 94.44 100 LEU A N 1
ATOM 765 C CA . LEU A 1 100 ? -10.328 7.991 37.721 1.00 94.44 100 LEU A CA 1
ATOM 766 C C . LEU A 1 100 ? -9.540 7.118 36.728 1.00 94.44 100 LEU A C 1
ATOM 768 O O . LEU A 1 100 ? -8.413 7.456 36.385 1.00 94.44 100 LEU A O 1
ATOM 772 N N . THR A 1 101 ? -10.130 6.017 36.250 1.00 92.81 101 THR A N 1
ATOM 773 C CA . THR A 1 101 ? -9.485 5.085 35.300 1.00 92.81 101 THR A CA 1
ATOM 774 C C . THR A 1 101 ? -9.521 5.553 33.842 1.00 92.81 101 THR A C 1
ATOM 776 O O . THR A 1 101 ? -8.612 5.226 33.076 1.00 92.81 101 THR A O 1
ATOM 779 N N . ILE A 1 102 ? -10.519 6.349 33.443 1.00 92.31 102 ILE A N 1
ATOM 780 C CA . ILE A 1 102 ? -10.616 6.890 32.077 1.00 92.31 102 ILE A CA 1
ATOM 781 C C . ILE A 1 102 ? -9.435 7.813 31.767 1.00 92.31 102 ILE A C 1
ATOM 783 O O . ILE A 1 102 ? -8.907 7.750 30.662 1.00 92.31 102 ILE A O 1
ATOM 787 N N . ILE A 1 103 ? -8.984 8.625 32.731 1.00 94.62 103 ILE A N 1
ATOM 788 C CA . ILE A 1 103 ? -7.888 9.587 32.529 1.00 94.62 103 ILE A CA 1
ATOM 789 C C . ILE A 1 103 ? -6.598 8.904 32.027 1.00 94.62 103 ILE A C 1
ATOM 791 O O . ILE A 1 103 ? -6.167 9.221 30.917 1.00 94.62 103 ILE A O 1
ATOM 795 N N . PRO A 1 104 ? -5.982 7.948 32.756 1.00 95.06 104 PRO A N 1
ATOM 796 C CA . PRO A 1 104 ? -4.762 7.287 32.289 1.00 95.06 104 PRO A CA 1
ATOM 797 C C . PRO A 1 104 ? -4.996 6.442 31.029 1.00 95.06 104 PRO A C 1
ATOM 799 O O . PRO A 1 104 ? -4.124 6.377 30.166 1.00 95.06 104 PRO A O 1
ATOM 802 N N . THR A 1 105 ? -6.183 5.847 30.874 1.00 96.06 105 THR A N 1
ATOM 803 C CA . THR A 1 105 ? -6.528 5.059 29.678 1.00 96.06 105 THR A CA 1
ATOM 804 C C . THR A 1 105 ? -6.577 5.931 28.422 1.00 96.06 105 THR A C 1
ATOM 806 O O . THR A 1 105 ? -6.044 5.547 27.384 1.00 96.06 105 THR A O 1
ATOM 809 N N . MET A 1 106 ? -7.161 7.129 28.513 1.00 96.00 106 MET A N 1
ATOM 810 C CA . MET A 1 106 ? -7.213 8.091 27.409 1.00 96.00 106 MET A CA 1
ATOM 811 C C . MET A 1 106 ? -5.821 8.582 27.019 1.00 96.00 106 MET A C 1
ATOM 813 O O . MET A 1 106 ? -5.520 8.672 25.831 1.00 96.00 106 MET A O 1
ATOM 817 N N . VAL A 1 107 ? -4.954 8.848 28.002 1.00 97.00 107 VAL A N 1
ATOM 818 C CA . VAL A 1 107 ? -3.555 9.224 27.743 1.00 97.00 107 VAL A CA 1
ATOM 819 C C . VAL A 1 107 ? -2.836 8.117 26.970 1.00 97.00 107 VAL A C 1
ATOM 821 O O . VAL A 1 107 ? -2.223 8.395 25.940 1.00 97.00 107 VAL A O 1
ATOM 824 N N . LEU A 1 108 ? -2.961 6.859 27.409 1.00 97.31 108 LEU A N 1
ATOM 825 C CA . LEU A 1 108 ? -2.367 5.712 26.714 1.00 97.31 108 LEU A CA 1
ATOM 826 C C . LEU A 1 108 ? -2.942 5.513 25.308 1.00 97.31 108 LEU A C 1
ATOM 828 O O . LEU A 1 108 ? -2.192 5.207 24.380 1.00 97.31 108 LEU A O 1
ATOM 832 N N . PHE A 1 109 ? -4.249 5.708 25.130 1.00 96.75 109 PHE A N 1
ATOM 833 C CA . PHE A 1 109 ? -4.907 5.600 23.829 1.00 96.75 109 PHE A CA 1
ATOM 834 C C . PHE A 1 109 ? -4.391 6.656 22.843 1.00 96.75 109 PHE A C 1
ATOM 836 O O . PHE A 1 109 ? -3.992 6.317 21.729 1.00 96.75 109 PHE A O 1
ATOM 843 N N . ILE A 1 110 ? -4.317 7.922 23.267 1.00 97.75 110 ILE A N 1
ATOM 844 C CA . ILE A 1 110 ? -3.784 9.018 22.445 1.00 97.75 110 ILE A CA 1
ATOM 845 C C . ILE A 1 110 ? -2.305 8.780 22.124 1.00 97.75 110 ILE A C 1
ATOM 847 O O . ILE A 1 110 ? -1.911 8.888 20.964 1.00 97.75 110 ILE A O 1
ATOM 851 N N . ALA A 1 111 ? -1.494 8.403 23.117 1.00 97.56 111 ALA A N 1
ATOM 852 C CA . ALA A 1 111 ? -0.084 8.086 22.906 1.00 97.56 111 ALA A CA 1
ATOM 853 C C . ALA A 1 111 ? 0.098 6.940 21.898 1.00 97.56 111 ALA A C 1
ATOM 855 O O . ALA A 1 111 ? 0.923 7.046 20.992 1.00 97.56 111 ALA A O 1
ATOM 856 N N . SER A 1 112 ? -0.718 5.886 22.004 1.00 97.31 112 SER A N 1
ATOM 857 C CA . SER A 1 112 ? -0.692 4.747 21.079 1.00 97.31 112 SER A CA 1
ATOM 858 C C . SER A 1 112 ? -1.085 5.153 19.659 1.00 97.31 112 SER A C 1
ATOM 860 O O . SER A 1 112 ? -0.427 4.732 18.714 1.00 97.31 112 SER A O 1
ATOM 862 N N . MET A 1 113 ? -2.106 6.003 19.490 1.00 96.56 113 MET A N 1
ATOM 863 C CA . MET A 1 113 ? -2.486 6.526 18.171 1.00 96.56 113 MET A CA 1
ATOM 864 C C . MET A 1 113 ? -1.374 7.375 17.545 1.00 96.56 113 MET A C 1
ATOM 866 O O . MET A 1 113 ? -1.062 7.201 16.368 1.00 96.56 113 MET A O 1
ATOM 870 N N . ILE A 1 114 ? -0.758 8.271 18.326 1.00 96.19 114 ILE A N 1
ATOM 871 C CA . ILE A 1 114 ? 0.355 9.109 17.855 1.00 96.19 114 ILE A CA 1
ATOM 872 C C . ILE A 1 114 ? 1.540 8.232 17.451 1.00 96.19 114 ILE A C 1
ATOM 874 O O . ILE A 1 114 ? 2.115 8.436 16.382 1.00 96.19 114 ILE A O 1
ATOM 878 N N . PHE A 1 115 ? 1.894 7.258 18.291 1.00 95.75 115 PHE A N 1
ATOM 879 C CA . PHE A 1 115 ? 2.968 6.313 18.016 1.00 95.75 115 PHE A CA 1
ATOM 880 C C . PHE A 1 115 ? 2.693 5.525 16.733 1.00 95.75 115 PHE A C 1
ATOM 882 O O . PHE A 1 115 ? 3.510 5.560 15.819 1.00 95.75 115 PHE A O 1
ATOM 889 N N . LEU A 1 116 ? 1.518 4.897 16.626 1.00 95.19 116 LEU A N 1
ATOM 890 C CA . LEU A 1 116 ? 1.130 4.096 15.466 1.00 95.19 116 LEU A CA 1
ATOM 891 C C . LEU A 1 116 ? 1.180 4.910 14.169 1.00 95.19 116 LEU A C 1
ATOM 893 O O . LEU A 1 116 ? 1.758 4.453 13.186 1.00 95.19 116 LEU A O 1
ATOM 897 N N . SER A 1 117 ? 0.622 6.123 14.183 1.00 92.44 117 SER A N 1
ATOM 898 C CA . SER A 1 117 ? 0.620 7.013 13.019 1.00 92.44 117 SER A CA 1
ATOM 899 C C . SER A 1 117 ? 2.043 7.354 12.565 1.00 92.44 117 SER A C 1
ATOM 901 O O . SER A 1 117 ? 2.400 7.127 11.409 1.00 92.44 117 SER A O 1
ATOM 903 N N . ARG A 1 118 ? 2.902 7.799 13.494 1.00 90.44 118 ARG A N 1
ATOM 904 C CA . ARG A 1 118 ? 4.294 8.170 13.186 1.00 90.44 118 ARG A CA 1
ATOM 905 C C . ARG A 1 118 ? 5.129 6.981 12.724 1.00 90.44 118 ARG A C 1
ATOM 907 O O . ARG A 1 118 ? 5.939 7.116 11.807 1.00 90.44 118 ARG A O 1
ATOM 914 N N . SER A 1 119 ? 4.947 5.822 13.354 1.00 89.88 119 SER A N 1
ATOM 915 C CA . SER A 1 119 ? 5.629 4.592 12.956 1.00 89.88 119 SER A CA 1
ATOM 916 C C . SER A 1 119 ? 5.225 4.169 11.546 1.00 89.88 119 SER A C 1
ATOM 918 O O . SER A 1 119 ? 6.098 3.831 10.747 1.00 89.88 119 SER A O 1
ATOM 920 N N . MET A 1 120 ? 3.932 4.244 11.216 1.00 88.25 120 MET A N 1
ATOM 921 C CA . MET A 1 120 ? 3.423 3.883 9.893 1.00 88.25 120 MET A CA 1
ATOM 922 C C . MET A 1 120 ? 3.918 4.846 8.809 1.00 88.25 120 MET A C 1
ATOM 924 O O . MET A 1 120 ? 4.381 4.398 7.764 1.00 88.25 120 MET A O 1
ATOM 928 N N . GLU A 1 121 ? 3.899 6.153 9.079 1.00 84.94 121 GLU A N 1
ATOM 929 C CA . GLU A 1 121 ? 4.426 7.175 8.171 1.00 84.94 121 GLU A CA 1
ATOM 930 C C . GLU A 1 121 ? 5.928 6.983 7.905 1.00 84.94 121 GLU A C 1
ATOM 932 O O . GLU A 1 121 ? 6.375 7.009 6.757 1.00 84.94 121 GLU A O 1
ATOM 937 N N . THR A 1 122 ? 6.715 6.728 8.954 1.00 84.50 122 THR A N 1
ATOM 938 C CA . THR A 1 122 ? 8.173 6.560 8.835 1.00 84.50 122 THR A CA 1
ATOM 939 C C . THR A 1 122 ? 8.546 5.297 8.063 1.00 84.50 122 THR A C 1
ATOM 941 O O . THR A 1 122 ? 9.479 5.319 7.261 1.00 84.50 122 THR A O 1
ATOM 944 N N . TRP A 1 123 ? 7.839 4.192 8.306 1.00 84.31 123 TRP A N 1
ATOM 945 C CA . TRP A 1 123 ? 8.099 2.934 7.613 1.00 84.31 123 TRP A CA 1
ATOM 946 C C . TRP A 1 123 ? 7.669 3.006 6.142 1.00 84.31 123 TRP A C 1
ATOM 948 O O . TRP A 1 123 ? 8.466 2.716 5.253 1.00 84.31 123 TRP A O 1
ATOM 958 N N . LEU A 1 124 ? 6.451 3.485 5.870 1.00 81.38 124 LEU A N 1
ATOM 959 C CA . LEU A 1 124 ? 5.907 3.519 4.513 1.00 81.38 124 LEU A CA 1
ATOM 960 C C . LEU A 1 124 ? 6.640 4.526 3.616 1.00 81.38 124 LEU A C 1
ATOM 962 O O . LEU A 1 124 ? 6.918 4.223 2.459 1.00 81.38 124 LEU A O 1
ATOM 966 N N . SER A 1 125 ? 7.011 5.699 4.140 1.00 85.69 125 SER A N 1
ATOM 967 C CA . SER A 1 125 ? 7.759 6.699 3.363 1.00 85.69 125 SER A CA 1
ATOM 968 C C . SER A 1 125 ? 9.141 6.205 2.933 1.00 85.69 125 SER A C 1
ATOM 970 O O . SER A 1 125 ? 9.543 6.449 1.796 1.00 85.69 125 SER A O 1
ATOM 972 N N . ARG A 1 126 ? 9.862 5.490 3.808 1.00 84.38 126 ARG A N 1
ATOM 973 C CA . ARG A 1 126 ? 11.189 4.943 3.490 1.00 84.38 126 ARG A CA 1
ATOM 974 C C . ARG A 1 126 ? 11.114 3.856 2.430 1.00 84.38 126 ARG A C 1
ATOM 976 O O . ARG A 1 126 ? 11.846 3.937 1.450 1.00 84.38 126 ARG A O 1
ATOM 983 N N . GLU A 1 127 ? 10.218 2.888 2.595 1.00 84.00 127 GLU A N 1
ATOM 984 C CA . GLU A 1 127 ? 10.088 1.775 1.648 1.00 84.00 127 GLU A CA 1
ATOM 985 C C . GLU A 1 127 ? 9.610 2.247 0.270 1.00 84.00 127 GLU A C 1
ATOM 987 O O . GLU A 1 127 ? 10.193 1.880 -0.750 1.00 84.00 127 GLU A O 1
ATOM 992 N N . VAL A 1 128 ? 8.608 3.134 0.220 1.00 88.06 128 VAL A N 1
ATOM 993 C CA . VAL A 1 128 ? 8.118 3.695 -1.051 1.00 88.06 128 VAL A CA 1
ATOM 994 C C . VAL A 1 128 ? 9.208 4.511 -1.744 1.00 88.06 128 VAL A C 1
ATOM 996 O O . VAL A 1 128 ? 9.398 4.379 -2.954 1.00 88.06 128 VAL A O 1
ATOM 999 N N . LYS A 1 129 ? 9.956 5.327 -0.992 1.00 88.25 129 LYS A N 1
ATOM 1000 C CA . LYS A 1 129 ? 11.063 6.110 -1.545 1.00 88.25 129 LYS A CA 1
ATOM 1001 C C . LYS A 1 129 ? 12.167 5.209 -2.102 1.00 88.25 129 LYS A C 1
ATOM 1003 O O . LYS A 1 129 ? 12.599 5.433 -3.228 1.00 88.25 129 LYS A O 1
ATOM 1008 N N . HIS A 1 130 ? 12.584 4.183 -1.361 1.00 91.31 130 HIS A N 1
ATOM 1009 C CA . HIS A 1 130 ? 13.607 3.242 -1.821 1.00 91.31 130 HIS A CA 1
ATOM 1010 C C . HIS A 1 130 ? 13.175 2.469 -3.070 1.00 91.31 130 HIS A C 1
ATOM 1012 O O . HIS A 1 130 ? 13.950 2.362 -4.021 1.00 91.31 130 HIS A O 1
ATOM 1018 N N . ALA A 1 131 ? 11.931 1.984 -3.110 1.00 91.50 131 ALA A N 1
ATOM 1019 C CA . ALA A 1 131 ? 11.396 1.298 -4.283 1.00 91.50 131 ALA A CA 1
ATOM 1020 C C . ALA A 1 131 ? 11.380 2.207 -5.524 1.00 91.50 131 ALA A C 1
ATOM 1022 O O . ALA A 1 131 ? 11.697 1.761 -6.631 1.00 91.50 131 ALA A O 1
AT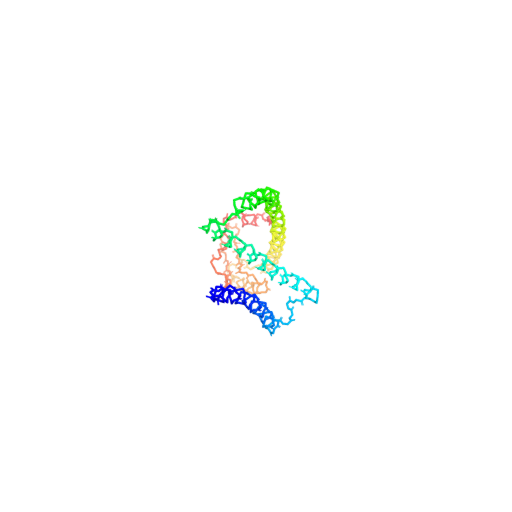OM 1023 N N . LEU A 1 132 ? 11.044 3.488 -5.343 1.00 93.19 132 LEU A N 1
ATOM 1024 C CA . LEU A 1 132 ? 11.032 4.473 -6.421 1.00 93.19 132 LEU A CA 1
ATOM 1025 C C . LEU A 1 132 ? 12.449 4.813 -6.907 1.00 93.19 132 LEU A C 1
ATOM 1027 O O . LEU A 1 132 ? 12.678 4.856 -8.115 1.00 93.19 132 LEU A O 1
ATOM 1031 N N . GLU A 1 133 ? 13.404 4.993 -5.992 1.00 94.81 133 GLU A N 1
ATOM 1032 C CA . GLU A 1 133 ? 14.815 5.232 -6.323 1.00 94.81 133 GLU A CA 1
ATOM 1033 C C . GLU A 1 133 ? 15.433 4.060 -7.104 1.00 94.81 133 GLU A C 1
ATOM 1035 O O . GLU A 1 133 ? 16.069 4.279 -8.137 1.00 94.81 133 GLU A O 1
ATOM 1040 N N . GLU A 1 134 ? 15.204 2.813 -6.679 1.00 94.19 134 GLU A N 1
ATOM 1041 C CA . GLU A 1 134 ? 15.701 1.637 -7.409 1.00 94.19 134 GLU A CA 1
ATOM 1042 C C . GLU A 1 134 ? 14.997 1.455 -8.761 1.00 94.19 134 GLU A C 1
ATOM 1044 O O . GLU A 1 134 ? 15.654 1.174 -9.762 1.00 94.19 134 GLU A O 1
ATOM 1049 N N . SER A 1 135 ? 13.687 1.711 -8.847 1.00 93.94 135 SER A N 1
ATOM 1050 C CA . SER A 1 135 ? 12.968 1.672 -10.132 1.00 93.94 135 SER A CA 1
ATOM 1051 C C . SER A 1 135 ? 13.516 2.706 -11.121 1.00 93.94 135 SER A C 1
ATOM 1053 O O . SER A 1 135 ? 13.727 2.397 -12.295 1.00 93.94 135 SER A O 1
ATOM 1055 N N . MET A 1 136 ? 13.805 3.923 -10.649 1.00 94.44 136 MET A N 1
ATOM 1056 C CA . MET A 1 136 ? 14.443 4.962 -11.461 1.00 94.44 136 MET A CA 1
ATOM 1057 C C . MET A 1 136 ? 15.850 4.566 -11.904 1.00 94.44 136 MET A C 1
ATOM 1059 O O . MET A 1 136 ? 16.231 4.817 -13.047 1.00 94.44 136 MET A O 1
ATOM 1063 N N . LYS A 1 137 ? 16.628 3.941 -11.020 1.00 95.44 137 LYS A N 1
ATOM 1064 C CA . LYS A 1 137 ? 17.974 3.461 -11.336 1.00 95.44 137 LYS A CA 1
ATOM 1065 C C . LYS A 1 137 ? 17.946 2.370 -12.405 1.00 95.44 137 LYS A C 1
ATOM 1067 O O . LYS A 1 137 ? 18.711 2.464 -13.362 1.00 95.44 137 LYS A O 1
ATOM 1072 N N . VAL A 1 138 ? 17.036 1.399 -12.299 1.00 95.56 138 VAL A N 1
ATOM 1073 C CA . VAL A 1 138 ? 16.824 0.364 -13.327 1.00 95.56 138 VAL A CA 1
ATOM 1074 C C . VAL A 1 138 ? 16.402 0.993 -14.654 1.00 95.56 138 VAL A C 1
ATOM 1076 O O . VAL A 1 138 ? 16.986 0.672 -15.687 1.00 95.56 138 VAL A O 1
ATOM 1079 N N . ALA A 1 139 ? 15.450 1.933 -14.637 1.00 93.56 139 ALA A N 1
ATOM 1080 C CA . ALA A 1 139 ? 15.028 2.640 -15.844 1.00 93.56 139 ALA A CA 1
ATOM 1081 C C . ALA A 1 139 ? 16.195 3.396 -16.498 1.00 93.56 139 ALA A C 1
ATOM 1083 O O . ALA A 1 139 ? 16.388 3.304 -17.706 1.00 93.56 139 ALA A O 1
ATOM 1084 N N . ASN A 1 140 ? 17.010 4.103 -15.712 1.00 93.25 140 ASN A N 1
ATOM 1085 C CA . ASN A 1 140 ? 18.150 4.859 -16.226 1.00 93.25 140 ASN A CA 1
ATOM 1086 C C . ASN A 1 140 ? 19.248 3.948 -16.802 1.00 93.25 140 ASN A C 1
ATOM 1088 O O . ASN A 1 140 ? 19.832 4.271 -17.833 1.00 93.25 140 ASN A O 1
ATOM 1092 N N . ILE A 1 141 ? 19.504 2.795 -16.171 1.00 94.38 141 ILE A N 1
ATOM 1093 C CA . ILE A 1 141 ? 20.407 1.770 -16.716 1.00 94.38 141 ILE A CA 1
ATOM 1094 C C . ILE A 1 141 ? 19.872 1.264 -18.057 1.00 94.38 141 ILE A C 1
ATOM 1096 O O . ILE A 1 141 ? 20.619 1.240 -19.029 1.00 94.38 141 ILE A O 1
ATOM 1100 N N . TYR A 1 142 ? 18.579 0.937 -18.132 1.00 92.62 142 TYR A N 1
ATOM 1101 C CA . TYR A 1 142 ? 17.952 0.477 -19.369 1.00 92.62 142 TYR A CA 1
ATOM 1102 C C . TYR A 1 142 ? 18.032 1.524 -20.489 1.00 92.62 142 TYR A C 1
ATOM 1104 O O . TYR A 1 142 ? 18.417 1.191 -21.605 1.00 92.62 142 TYR A O 1
ATOM 1112 N N . TYR A 1 143 ? 17.737 2.798 -20.200 1.00 89.81 143 TYR A N 1
ATOM 1113 C CA . TYR A 1 143 ? 17.858 3.878 -21.187 1.00 89.81 143 TYR A CA 1
ATOM 1114 C C . TYR A 1 143 ? 19.298 4.083 -21.660 1.00 89.81 143 TYR A C 1
ATOM 1116 O O . TYR A 1 143 ? 19.524 4.300 -22.850 1.00 89.81 143 TYR A O 1
ATOM 1124 N N . LYS A 1 144 ? 20.271 4.016 -20.745 1.00 91.38 144 LYS A N 1
ATOM 1125 C CA . LYS A 1 144 ? 21.687 4.163 -21.086 1.00 91.38 144 LYS A CA 1
ATOM 1126 C C . LYS A 1 144 ? 22.169 3.022 -21.982 1.00 91.38 144 LYS A C 1
ATOM 1128 O O . LYS A 1 144 ? 22.848 3.296 -22.967 1.00 91.38 144 LYS A O 1
ATOM 1133 N N . GLU A 1 145 ? 21.792 1.786 -21.663 1.00 92.00 145 GLU A N 1
ATOM 1134 C CA . GLU A 1 145 ? 22.137 0.610 -22.467 1.00 92.00 145 GLU A CA 1
ATOM 1135 C C . GLU A 1 145 ? 21.471 0.673 -23.844 1.00 92.00 145 GLU A C 1
ATOM 1137 O O . GLU A 1 1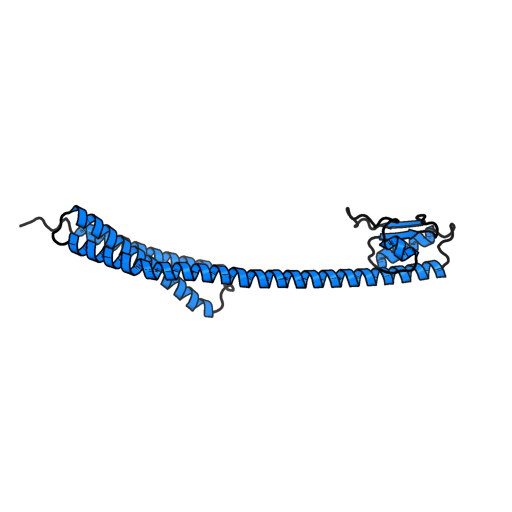45 ? 22.152 0.595 -24.860 1.00 92.00 145 GLU A O 1
ATOM 1142 N N . ALA A 1 146 ? 20.164 0.953 -23.895 1.00 90.19 146 ALA A N 1
ATOM 1143 C CA . ALA A 1 146 ? 19.434 1.083 -25.152 1.00 90.19 146 ALA A CA 1
ATOM 1144 C C . ALA A 1 146 ? 20.003 2.195 -26.055 1.00 90.19 146 ALA A C 1
ATOM 1146 O O . ALA A 1 146 ? 20.034 2.037 -27.275 1.00 90.19 146 ALA A O 1
ATOM 1147 N N . SER A 1 147 ? 20.468 3.310 -25.474 1.00 88.94 147 SER A N 1
ATOM 1148 C CA . SER A 1 147 ? 21.146 4.374 -26.228 1.00 88.94 147 SER A CA 1
ATOM 1149 C C . SER A 1 147 ? 22.504 3.912 -26.767 1.00 88.94 147 SER A C 1
ATOM 1151 O O . SER A 1 147 ? 22.805 4.117 -27.944 1.00 88.94 147 SER A O 1
ATOM 1153 N N . ALA A 1 148 ? 23.308 3.243 -25.933 1.00 91.38 148 ALA A N 1
ATOM 1154 C CA . ALA A 1 148 ? 24.606 2.708 -26.338 1.00 91.38 148 ALA A CA 1
ATOM 1155 C C . ALA A 1 148 ? 24.471 1.670 -27.468 1.00 91.38 148 ALA A C 1
ATOM 1157 O O . ALA A 1 148 ? 25.189 1.761 -28.466 1.00 91.38 148 ALA A O 1
ATOM 1158 N N . ASP A 1 149 ? 23.503 0.759 -27.357 1.00 92.12 149 ASP A N 1
ATOM 1159 C CA . ASP A 1 149 ? 23.166 -0.225 -28.387 1.00 92.12 149 ASP A CA 1
ATOM 1160 C C . ASP A 1 149 ? 22.709 0.454 -29.683 1.00 92.12 149 ASP A C 1
ATOM 1162 O O . ASP A 1 149 ? 23.214 0.142 -30.762 1.00 92.12 149 ASP A O 1
ATOM 1166 N N . ALA A 1 150 ? 21.807 1.439 -29.596 1.00 90.12 150 ALA A N 1
ATOM 1167 C CA . ALA A 1 150 ? 21.336 2.179 -30.765 1.00 90.12 150 ALA A CA 1
ATOM 1168 C C . ALA A 1 150 ? 22.485 2.892 -31.500 1.00 90.12 150 ALA A C 1
ATOM 1170 O O . ALA A 1 150 ? 22.558 2.824 -32.729 1.00 90.12 150 ALA A O 1
ATOM 1171 N N . ILE A 1 151 ? 23.408 3.525 -30.767 1.00 90.75 151 ILE A N 1
ATOM 1172 C CA . ILE A 1 151 ? 24.608 4.157 -31.337 1.00 90.75 151 ILE A CA 1
ATOM 1173 C C . ILE A 1 151 ? 25.520 3.104 -31.982 1.00 90.75 151 ILE A C 1
ATOM 1175 O O . ILE A 1 151 ? 26.006 3.307 -33.099 1.00 90.75 151 ILE A O 1
ATOM 1179 N N . HIS A 1 152 ? 25.736 1.968 -31.313 1.00 92.88 152 HIS A N 1
ATOM 1180 C CA . HIS A 1 152 ? 26.572 0.881 -31.820 1.00 92.88 152 HIS A CA 1
ATOM 1181 C C . HIS A 1 152 ? 26.021 0.288 -33.128 1.00 92.88 152 HIS A C 1
ATOM 1183 O O . HIS A 1 152 ? 26.761 0.117 -34.106 1.00 92.88 152 HIS A O 1
ATOM 1189 N N . TYR A 1 153 ? 24.712 0.035 -33.183 1.00 93.50 153 TYR A N 1
ATOM 1190 C CA . TYR A 1 153 ? 24.041 -0.470 -34.378 1.00 93.50 153 TYR A CA 1
ATOM 1191 C C . TYR A 1 153 ? 24.013 0.572 -35.496 1.00 93.50 153 TYR A C 1
ATOM 1193 O O . TYR A 1 153 ? 24.338 0.238 -36.635 1.00 93.50 153 TYR A O 1
ATOM 1201 N N . ALA A 1 154 ? 23.721 1.840 -35.188 1.00 91.62 154 ALA A N 1
ATOM 1202 C CA . ALA A 1 154 ? 23.749 2.921 -36.173 1.00 91.62 154 ALA A CA 1
ATOM 1203 C C . ALA A 1 154 ? 25.144 3.094 -36.799 1.00 91.62 154 ALA A C 1
ATOM 1205 O O . ALA A 1 154 ? 25.259 3.227 -38.017 1.00 91.62 154 ALA A O 1
ATOM 1206 N N . SER A 1 155 ? 26.210 3.025 -35.992 1.00 91.88 155 SER A N 1
ATOM 1207 C CA . SER A 1 155 ? 27.594 3.084 -36.482 1.00 91.88 155 SER A CA 1
ATOM 1208 C C . SER A 1 155 ? 27.933 1.895 -37.387 1.00 91.88 155 SER A C 1
ATOM 1210 O O . SER A 1 155 ? 28.495 2.080 -38.468 1.00 91.88 155 SER A O 1
ATOM 1212 N N . SER A 1 156 ? 27.524 0.685 -36.992 1.00 93.31 156 SER A N 1
ATOM 1213 C CA . SER A 1 156 ? 27.740 -0.537 -37.776 1.00 93.31 156 SER A CA 1
ATOM 1214 C C . SER A 1 156 ? 27.011 -0.496 -39.124 1.00 93.31 156 SER A C 1
ATOM 1216 O O . SER A 1 156 ? 27.613 -0.779 -40.159 1.00 93.31 156 SER A O 1
ATOM 1218 N N . ILE A 1 157 ? 25.739 -0.078 -39.125 1.00 93.44 157 ILE A N 1
ATOM 1219 C CA . ILE A 1 157 ? 24.929 0.090 -40.340 1.00 93.44 157 ILE A CA 1
ATOM 1220 C C . ILE A 1 157 ? 25.543 1.170 -41.242 1.00 93.44 157 ILE A C 1
ATOM 1222 O O . ILE A 1 157 ? 25.741 0.938 -42.433 1.00 93.44 157 ILE A O 1
ATOM 1226 N N . SER A 1 158 ? 25.908 2.328 -40.682 1.00 92.00 158 SER A N 1
ATOM 1227 C CA . SER A 1 158 ? 26.519 3.439 -41.426 1.00 92.00 158 SER A CA 1
ATOM 1228 C C . SER A 1 158 ? 27.836 3.039 -42.103 1.00 92.00 158 SER A C 1
ATOM 1230 O O . SER A 1 158 ? 28.060 3.346 -43.280 1.00 92.00 158 SER A O 1
ATOM 1232 N N . LYS A 1 159 ? 28.691 2.288 -41.395 1.00 93.31 159 LYS A N 1
ATOM 1233 C CA . LYS A 1 159 ? 29.946 1.763 -41.943 1.00 93.31 159 LYS A CA 1
ATOM 1234 C C . LYS A 1 159 ? 29.693 0.848 -43.144 1.00 93.31 159 LYS A C 1
ATOM 1236 O O . LYS A 1 159 ? 30.304 1.047 -44.191 1.00 93.31 159 LYS A O 1
ATOM 1241 N N . GLU A 1 160 ? 28.755 -0.090 -43.029 1.00 93.44 160 GLU A N 1
ATOM 1242 C CA . GLU A 1 160 ? 28.422 -1.029 -44.109 1.00 93.44 160 GLU A CA 1
ATOM 1243 C C . GLU A 1 160 ? 27.810 -0.322 -45.333 1.00 93.44 160 GLU A C 1
ATOM 1245 O O . GLU A 1 160 ? 28.185 -0.617 -46.472 1.00 93.44 160 GLU A O 1
ATOM 1250 N N . ILE A 1 161 ? 26.936 0.670 -45.111 1.00 93.25 161 ILE A N 1
ATOM 1251 C CA . ILE A 1 161 ? 26.379 1.531 -46.169 1.00 93.25 161 ILE A CA 1
ATOM 1252 C C . ILE A 1 161 ? 27.496 2.272 -46.918 1.00 93.25 161 ILE A C 1
ATOM 1254 O O . ILE A 1 161 ? 27.479 2.343 -48.154 1.00 93.25 161 ILE A O 1
ATOM 1258 N N . THR A 1 162 ? 28.469 2.806 -46.174 1.00 91.19 162 THR A N 1
ATOM 1259 C CA . THR A 1 162 ? 29.596 3.578 -46.716 1.00 91.19 162 THR A CA 1
ATOM 1260 C C . THR A 1 162 ? 30.545 2.691 -47.522 1.00 91.19 162 THR A C 1
ATOM 1262 O O . THR A 1 162 ? 30.865 3.017 -48.667 1.00 91.19 162 THR A O 1
ATOM 1265 N N . GLU A 1 163 ? 30.949 1.543 -46.971 1.00 92.56 163 GLU A N 1
ATOM 1266 C CA . GLU A 1 163 ? 31.859 0.588 -47.622 1.00 92.56 163 GLU A CA 1
ATOM 1267 C C . GLU A 1 163 ? 31.280 0.045 -48.936 1.00 92.56 163 GLU A C 1
ATOM 1269 O O . GLU A 1 163 ? 31.990 -0.060 -49.939 1.00 92.56 163 GLU A O 1
ATOM 1274 N N . ARG A 1 164 ? 29.971 -0.231 -48.963 1.00 91.94 164 ARG A N 1
ATOM 1275 C CA . ARG A 1 164 ? 29.269 -0.759 -50.144 1.00 91.94 164 ARG A CA 1
ATOM 1276 C C . ARG A 1 164 ? 28.757 0.320 -51.103 1.00 91.94 164 ARG A C 1
ATOM 1278 O O . ARG A 1 164 ? 28.227 -0.016 -52.160 1.00 91.94 164 ARG A O 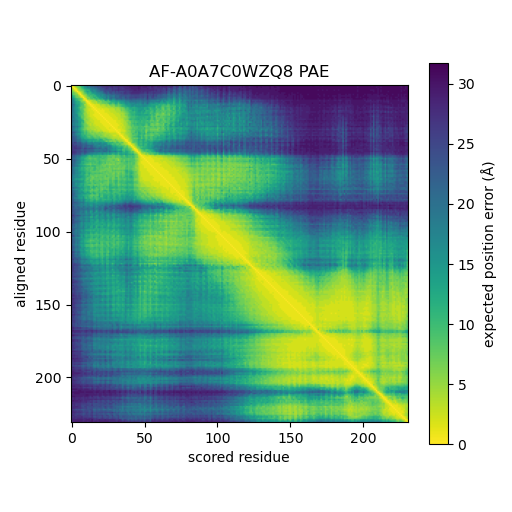1
ATOM 1285 N N . ARG A 1 165 ? 28.927 1.609 -50.775 1.00 90.06 165 ARG A N 1
ATOM 1286 C CA . ARG A 1 165 ? 28.471 2.761 -51.583 1.00 90.06 165 ARG A CA 1
ATOM 1287 C C . ARG A 1 165 ? 26.977 2.677 -51.938 1.00 90.06 165 ARG A C 1
ATOM 1289 O O . ARG A 1 165 ? 26.582 2.918 -53.083 1.00 90.06 165 ARG A O 1
ATOM 1296 N N . LEU A 1 166 ? 26.149 2.328 -50.951 1.00 88.94 166 LEU A N 1
ATOM 1297 C CA . LEU A 1 166 ? 24.713 2.072 -51.142 1.00 88.94 166 LEU A CA 1
ATOM 1298 C C . LEU A 1 166 ? 23.851 3.341 -51.215 1.00 88.94 166 LEU A C 1
ATOM 1300 O O . LEU A 1 166 ? 22.680 3.255 -51.552 1.00 88.94 166 LEU A O 1
ATOM 1304 N N . LEU A 1 167 ? 24.431 4.520 -50.967 1.00 86.88 167 LEU A N 1
ATOM 1305 C CA . LEU A 1 167 ? 23.735 5.814 -51.042 1.00 86.88 167 LEU A CA 1
ATOM 1306 C C . LEU A 1 167 ? 23.512 6.330 -52.477 1.00 86.88 167 LEU A C 1
ATOM 1308 O O . LEU A 1 167 ? 22.955 7.406 -52.660 1.00 86.88 167 LEU A O 1
ATOM 1312 N N . LYS A 1 168 ? 23.980 5.614 -53.507 1.00 86.00 168 LYS A N 1
ATOM 1313 C CA . LYS A 1 168 ? 23.748 5.988 -54.912 1.00 86.00 168 LYS A CA 1
ATOM 1314 C C . LYS A 1 168 ? 22.318 5.631 -55.322 1.00 86.00 168 LYS A C 1
ATOM 1316 O O . LYS A 1 168 ? 21.862 4.548 -54.975 1.00 86.00 168 LYS A O 1
ATOM 1321 N N . GLU A 1 169 ? 21.671 6.465 -56.141 1.00 78.25 169 GLU A N 1
ATOM 1322 C CA . GLU A 1 169 ? 20.280 6.266 -56.602 1.00 78.25 169 GLU A CA 1
ATOM 1323 C C . GLU A 1 169 ? 20.013 4.857 -57.168 1.00 78.25 169 GLU A C 1
ATOM 1325 O O . GLU A 1 169 ? 18.995 4.248 -56.860 1.00 78.25 169 GLU A O 1
ATOM 1330 N N . GLY A 1 170 ? 20.963 4.278 -57.912 1.00 82.56 170 GLY A N 1
ATOM 1331 C CA . GLY A 1 170 ? 20.832 2.920 -58.465 1.00 82.56 170 GLY A CA 1
ATOM 1332 C C . GLY A 1 170 ? 20.907 1.771 -57.447 1.00 82.56 170 GLY A C 1
ATOM 1333 O O . GLY A 1 170 ? 20.625 0.633 -57.806 1.00 82.56 170 GLY A O 1
ATOM 1334 N N . ASN A 1 171 ? 21.283 2.046 -56.193 1.00 89.56 171 ASN A N 1
ATOM 1335 C CA . ASN A 1 171 ? 21.493 1.047 -55.139 1.00 89.56 171 ASN A CA 1
ATOM 1336 C C . ASN A 1 171 ? 20.458 1.138 -54.003 1.00 89.56 171 ASN A C 1
ATOM 1338 O O . ASN A 1 171 ? 20.582 0.403 -53.023 1.00 89.56 171 ASN A O 1
ATOM 1342 N N . LEU A 1 172 ? 19.442 2.004 -54.111 1.00 87.06 172 LEU A N 1
ATOM 1343 C CA . LEU A 1 172 ? 18.463 2.225 -53.036 1.00 87.06 172 LEU A CA 1
ATOM 1344 C C . LEU A 1 172 ? 17.638 0.972 -52.699 1.00 87.06 172 LEU A C 1
ATOM 1346 O O . LEU A 1 172 ? 17.352 0.733 -51.530 1.00 87.06 172 LEU A O 1
ATOM 1350 N N . GLU A 1 173 ? 17.338 0.115 -53.679 1.00 89.00 173 GLU A N 1
ATOM 1351 C CA . GLU A 1 173 ? 16.680 -1.180 -53.427 1.00 89.00 173 GLU A CA 1
ATOM 1352 C C . GLU A 1 173 ? 17.577 -2.139 -52.622 1.00 89.00 173 GLU A C 1
ATOM 1354 O O . GLU A 1 173 ? 17.115 -2.834 -51.718 1.00 89.00 173 GLU A O 1
ATOM 1359 N N . ILE A 1 174 ? 18.889 -2.128 -52.884 1.00 91.50 174 ILE A N 1
ATOM 1360 C CA . ILE A 1 174 ? 19.877 -2.923 -52.135 1.00 91.50 174 ILE A CA 1
ATOM 1361 C C . ILE A 1 174 ? 20.031 -2.366 -50.714 1.00 91.50 174 ILE A C 1
ATOM 1363 O O . ILE A 1 174 ? 20.139 -3.128 -49.753 1.00 91.50 174 ILE A O 1
ATOM 1367 N N . LEU A 1 175 ? 20.013 -1.036 -50.571 1.00 92.31 175 LEU A N 1
ATOM 1368 C CA . LEU A 1 175 ? 20.005 -0.363 -49.276 1.00 92.31 175 LEU A CA 1
ATOM 1369 C C . LEU A 1 175 ? 18.770 -0.760 -48.464 1.00 92.31 175 LEU A C 1
ATOM 1371 O O . LEU A 1 175 ? 18.902 -1.129 -47.302 1.00 92.31 175 LEU A O 1
ATOM 1375 N N . LYS A 1 176 ? 17.585 -0.742 -49.079 1.00 92.19 176 LYS A N 1
ATOM 1376 C CA . LYS A 1 176 ? 16.334 -1.139 -48.433 1.00 92.19 176 LYS A CA 1
ATOM 1377 C C . LYS A 1 176 ? 16.385 -2.579 -47.915 1.00 92.19 176 LYS A C 1
ATOM 1379 O O . LYS A 1 176 ? 16.105 -2.797 -46.738 1.00 92.19 176 LYS A O 1
ATOM 1384 N N . ALA A 1 177 ? 16.819 -3.529 -48.747 1.00 92.19 177 ALA A N 1
ATOM 1385 C CA . ALA A 1 177 ? 16.961 -4.931 -48.348 1.00 92.19 177 ALA A CA 1
ATOM 1386 C C . ALA A 1 177 ? 17.955 -5.114 -47.184 1.00 92.19 177 ALA A C 1
ATOM 1388 O O . ALA A 1 177 ? 17.676 -5.850 -46.237 1.00 92.19 177 ALA A O 1
ATOM 1389 N N . LEU A 1 178 ? 19.085 -4.393 -47.209 1.00 93.38 178 LEU A N 1
ATOM 1390 C CA . LEU A 1 178 ? 20.046 -4.386 -46.103 1.00 93.38 178 LEU A CA 1
ATOM 1391 C C . LEU A 1 178 ? 19.412 -3.853 -44.809 1.00 93.38 178 LEU A C 1
ATOM 1393 O O . LEU A 1 178 ? 19.617 -4.426 -43.742 1.00 93.38 178 LEU A O 1
ATOM 1397 N N . LEU A 1 179 ? 18.660 -2.752 -44.879 1.00 93.31 179 LEU A N 1
ATOM 1398 C CA . LEU A 1 179 ? 18.025 -2.164 -43.699 1.00 93.31 179 LEU A CA 1
ATOM 1399 C C . LEU A 1 179 ? 16.958 -3.087 -43.103 1.00 93.31 179 LEU A C 1
ATOM 1401 O O . LEU A 1 179 ? 16.888 -3.194 -41.882 1.00 93.31 179 LEU A O 1
ATOM 1405 N N . GLU A 1 180 ? 16.176 -3.787 -43.928 1.00 92.25 180 GLU A N 1
ATOM 1406 C CA . GLU A 1 180 ? 15.215 -4.800 -43.468 1.00 92.25 180 GLU A CA 1
ATOM 1407 C C . GLU A 1 180 ? 15.920 -5.961 -42.746 1.00 92.25 180 GLU A C 1
ATOM 1409 O O . GLU A 1 180 ? 15.519 -6.344 -41.642 1.00 92.25 180 GLU A O 1
ATOM 1414 N N . GLU A 1 181 ? 17.025 -6.460 -43.313 1.00 92.62 181 GLU A N 1
ATOM 1415 C CA . GLU A 1 181 ? 17.856 -7.501 -42.699 1.00 92.62 181 GLU A CA 1
ATOM 1416 C C . GLU A 1 181 ? 18.415 -7.045 -41.341 1.00 92.62 181 GLU A C 1
ATOM 1418 O O . GLU A 1 181 ? 18.244 -7.729 -40.326 1.00 92.62 181 GLU A O 1
ATOM 1423 N N . LYS A 1 182 ? 19.046 -5.864 -41.291 1.00 92.19 182 LYS A N 1
ATOM 1424 C CA . LYS A 1 182 ? 19.654 -5.331 -40.060 1.00 92.19 182 LYS A CA 1
ATOM 1425 C C . LYS A 1 182 ? 18.616 -4.962 -39.009 1.00 92.19 182 LYS A C 1
ATOM 1427 O O . LYS A 1 182 ? 18.867 -5.173 -37.824 1.00 92.19 182 LYS A O 1
ATOM 1432 N N . MET A 1 183 ? 17.453 -4.457 -39.417 1.00 89.94 183 MET A N 1
ATOM 1433 C CA . MET A 1 183 ? 16.352 -4.159 -38.502 1.00 89.94 183 MET A CA 1
ATOM 1434 C C . MET A 1 183 ? 15.871 -5.434 -37.802 1.00 89.94 183 MET A C 1
ATOM 1436 O O . MET A 1 183 ? 15.705 -5.430 -36.582 1.00 89.94 183 MET A O 1
ATOM 1440 N N . SER A 1 184 ? 15.725 -6.537 -38.544 1.00 89.81 184 SER A N 1
ATOM 1441 C CA . SER A 1 184 ? 15.385 -7.838 -37.962 1.00 89.81 184 SER A CA 1
ATOM 1442 C C . SER A 1 184 ? 16.511 -8.382 -37.075 1.00 89.81 184 SER A C 1
ATOM 1444 O O . SER A 1 184 ? 16.245 -8.858 -35.970 1.00 89.81 184 SER A O 1
ATOM 1446 N N . LEU A 1 185 ? 17.768 -8.296 -37.528 1.00 91.19 185 LEU A N 1
ATOM 1447 C CA . LEU A 1 185 ? 18.935 -8.825 -36.813 1.00 91.19 185 LEU A CA 1
ATOM 1448 C C . LEU A 1 185 ? 19.165 -8.128 -35.464 1.00 91.19 185 LEU A C 1
ATOM 1450 O O . LEU A 1 185 ? 19.388 -8.792 -34.455 1.00 91.19 185 LEU A O 1
ATOM 1454 N N . PHE A 1 186 ? 19.081 -6.797 -35.439 1.00 91.06 186 PHE A N 1
ATOM 1455 C CA . PHE A 1 186 ? 19.285 -5.983 -34.236 1.00 91.06 186 PHE A CA 1
ATOM 1456 C C . P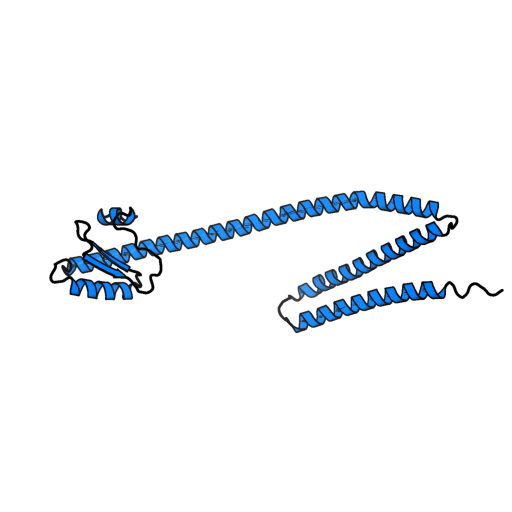HE A 1 186 ? 17.993 -5.729 -33.449 1.00 91.06 186 PHE A C 1
ATOM 1458 O O . PHE A 1 186 ? 18.012 -5.018 -32.447 1.00 91.06 186 PHE A O 1
ATOM 1465 N N . ARG A 1 187 ? 16.863 -6.311 -33.883 1.00 88.81 187 ARG A N 1
ATOM 1466 C CA . ARG A 1 187 ? 15.532 -6.130 -33.273 1.00 88.81 187 ARG A CA 1
ATOM 1467 C C . ARG A 1 187 ? 15.147 -4.651 -33.138 1.00 88.81 187 ARG A C 1
ATOM 1469 O O . ARG A 1 187 ? 14.508 -4.246 -32.165 1.00 88.81 187 ARG A O 1
ATOM 1476 N N . LEU A 1 188 ? 15.547 -3.847 -34.120 1.00 89.12 188 LEU A N 1
ATOM 1477 C CA . LEU A 1 188 ? 15.238 -2.427 -34.161 1.00 89.12 188 LEU A CA 1
ATOM 1478 C C . LEU A 1 188 ? 13.773 -2.224 -34.534 1.00 89.12 188 LEU A C 1
ATOM 1480 O O . LEU A 1 188 ? 13.183 -2.956 -35.322 1.00 89.12 188 LEU A O 1
ATOM 1484 N N . SER A 1 189 ? 13.188 -1.192 -33.945 1.00 87.94 189 SER A N 1
ATOM 1485 C CA . SER A 1 189 ? 11.802 -0.808 -34.194 1.00 87.94 189 SER A CA 1
ATOM 1486 C C . SER A 1 189 ? 11.629 -0.012 -35.486 1.00 87.94 189 SER A C 1
ATOM 1488 O O . SER A 1 189 ? 10.578 -0.091 -36.118 1.00 87.94 189 SER A O 1
ATOM 1490 N N . ALA A 1 190 ? 12.648 0.756 -35.866 1.00 89.06 190 ALA A N 1
ATOM 1491 C CA . ALA A 1 190 ? 12.721 1.460 -37.134 1.00 89.06 190 ALA A CA 1
ATOM 1492 C C . ALA A 1 190 ? 14.172 1.823 -37.454 1.00 89.06 190 ALA A C 1
ATOM 1494 O O . ALA A 1 190 ? 14.985 1.996 -36.542 1.00 89.06 190 ALA A O 1
ATOM 1495 N N . VAL A 1 191 ? 14.467 1.985 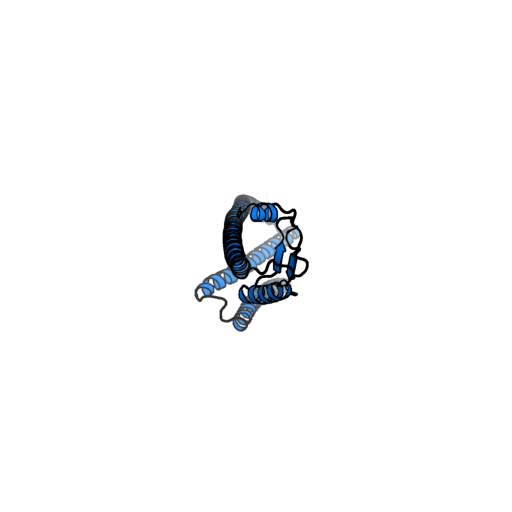-38.740 1.00 90.62 191 VAL A N 1
ATOM 1496 C CA . VAL A 1 191 ? 15.731 2.529 -39.239 1.00 90.62 191 VAL A CA 1
ATOM 1497 C C . VAL A 1 191 ? 15.420 3.515 -40.357 1.00 90.62 191 VAL A C 1
ATOM 1499 O O . VAL A 1 191 ? 14.632 3.216 -41.254 1.00 90.62 191 VAL A O 1
ATOM 1502 N N . GLU A 1 192 ? 16.032 4.692 -40.296 1.00 89.00 192 GLU A N 1
ATOM 1503 C CA . GLU A 1 192 ? 15.812 5.777 -41.248 1.00 89.00 192 GLU A CA 1
ATOM 1504 C C . GLU A 1 192 ? 17.155 6.362 -41.675 1.00 89.00 192 GLU A C 1
ATOM 1506 O O . GLU A 1 192 ? 18.034 6.605 -40.844 1.00 89.00 192 GLU A O 1
ATOM 1511 N N . VAL A 1 193 ? 17.324 6.543 -42.982 1.00 90.12 193 VAL A N 1
ATOM 1512 C CA . VAL A 1 193 ? 18.545 7.066 -43.592 1.00 90.12 193 VAL A CA 1
ATOM 1513 C C . VAL A 1 193 ? 18.223 8.396 -44.254 1.00 90.12 193 VAL A C 1
ATOM 1515 O O . VAL A 1 193 ? 17.333 8.472 -45.100 1.00 90.12 193 VAL A O 1
ATOM 1518 N N . PHE A 1 194 ? 18.985 9.425 -43.895 1.00 86.12 194 PHE A N 1
ATOM 1519 C CA . PHE A 1 194 ? 18.864 10.771 -44.448 1.00 86.12 194 PHE A CA 1
ATOM 1520 C C . PHE A 1 194 ? 20.052 11.105 -45.353 1.00 86.12 194 PHE A C 1
ATOM 1522 O O . PHE A 1 194 ? 21.173 10.645 -45.119 1.00 86.12 194 PHE A O 1
ATOM 1529 N N . SER A 1 195 ? 19.819 11.939 -46.364 1.00 83.00 195 SER A N 1
ATOM 1530 C CA . SER A 1 195 ? 20.877 12.570 -47.150 1.00 83.00 195 SER A CA 1
ATOM 1531 C C . SER A 1 195 ? 21.579 13.669 -46.340 1.00 83.00 195 SER A C 1
ATOM 1533 O O . SER A 1 195 ? 21.089 14.118 -45.301 1.00 83.00 195 SER A O 1
ATOM 1535 N N . ALA A 1 196 ? 22.716 14.161 -46.838 1.00 79.88 196 ALA A N 1
ATOM 1536 C CA . ALA A 1 196 ? 23.421 15.292 -46.227 1.00 79.88 196 ALA A CA 1
ATOM 1537 C C . ALA A 1 196 ? 22.585 16.590 -46.211 1.00 79.88 196 ALA A C 1
ATOM 1539 O O . ALA A 1 196 ? 22.857 17.488 -45.418 1.00 79.88 196 ALA A O 1
ATOM 1540 N N . GLN A 1 197 ? 21.573 16.688 -47.077 1.00 80.06 197 GLN A N 1
ATOM 1541 C CA . GLN A 1 197 ? 20.624 17.799 -47.148 1.00 80.06 197 GLN A CA 1
ATOM 1542 C C . GLN A 1 197 ? 19.417 17.607 -46.209 1.00 80.06 197 GLN A C 1
ATOM 1544 O O . GLN A 1 197 ? 18.579 18.499 -46.109 1.00 80.06 197 GLN A O 1
ATOM 1549 N N . GLY A 1 198 ? 19.336 16.474 -45.500 1.00 74.81 198 GLY A N 1
ATOM 1550 C CA . GLY A 1 198 ? 18.230 16.144 -44.599 1.00 74.81 198 GLY A CA 1
ATOM 1551 C C . GLY A 1 198 ? 17.023 15.507 -45.292 1.00 74.81 198 GLY A C 1
ATOM 1552 O O . GLY A 1 198 ? 15.975 15.369 -44.667 1.00 74.81 198 GLY A O 1
ATOM 1553 N N . GLU A 1 199 ? 17.155 15.110 -46.559 1.00 82.81 199 GLU A N 1
ATOM 1554 C CA . GLU A 1 199 ? 16.099 14.403 -47.289 1.00 82.81 199 GLU A CA 1
ATOM 1555 C C . GLU A 1 199 ? 16.040 12.933 -46.855 1.00 82.81 199 GLU A C 1
ATOM 1557 O O . GLU A 1 199 ? 17.075 12.275 -46.740 1.00 82.81 199 GLU A O 1
ATOM 1562 N N . GLU A 1 200 ? 14.840 12.407 -46.601 1.00 84.69 200 GLU A N 1
ATOM 1563 C CA . GLU A 1 200 ? 14.627 10.992 -46.269 1.00 84.69 200 GLU A CA 1
ATOM 1564 C C . GLU A 1 200 ? 14.911 10.131 -47.513 1.00 84.69 200 GLU A C 1
ATOM 1566 O O . GLU A 1 200 ? 14.230 10.262 -48.528 1.00 84.69 200 GLU A O 1
ATOM 1571 N N . LEU A 1 201 ? 15.925 9.261 -47.447 1.00 86.25 201 LEU A N 1
ATOM 1572 C CA . LEU A 1 201 ? 16.292 8.367 -48.552 1.00 86.25 201 LEU A CA 1
ATOM 1573 C C . LEU A 1 201 ? 15.557 7.02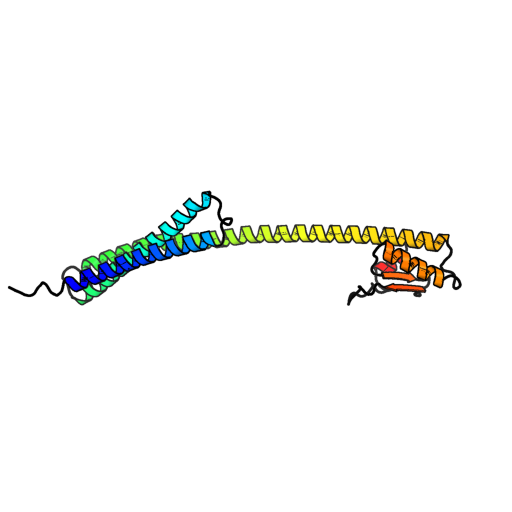9 -48.452 1.00 86.25 201 LEU A C 1
ATOM 1575 O O . LEU A 1 201 ? 14.991 6.552 -49.432 1.00 86.25 201 LEU A O 1
ATOM 1579 N N . VAL A 1 202 ? 15.595 6.403 -47.270 1.00 88.56 202 VAL A N 1
ATOM 1580 C CA . VAL A 1 202 ? 14.934 5.120 -46.995 1.00 88.56 202 VAL A CA 1
ATOM 1581 C C . VAL A 1 202 ? 14.497 5.076 -45.534 1.00 88.56 202 VAL A C 1
ATOM 1583 O O . VAL A 1 202 ? 15.270 5.422 -44.639 1.00 88.56 202 VAL A O 1
ATOM 1586 N N . LYS A 1 203 ? 13.284 4.575 -45.292 1.00 88.75 203 LYS A N 1
ATOM 1587 C CA . LYS A 1 203 ? 12.701 4.393 -43.962 1.00 88.75 203 LYS A CA 1
ATOM 1588 C C . LYS A 1 203 ? 12.048 3.021 -43.856 1.00 88.75 203 LYS A C 1
ATOM 1590 O O . LYS A 1 203 ? 11.192 2.674 -44.667 1.00 88.75 203 LYS A O 1
ATOM 1595 N N . ILE A 1 204 ? 12.432 2.259 -42.836 1.00 87.56 204 ILE A N 1
ATOM 1596 C CA . ILE A 1 204 ? 11.845 0.956 -42.507 1.00 87.56 204 ILE A CA 1
ATOM 1597 C C . ILE A 1 204 ? 11.308 1.028 -41.082 1.00 87.56 204 ILE A C 1
ATOM 1599 O O . ILE A 1 204 ? 12.013 1.466 -40.175 1.00 87.56 204 ILE A O 1
ATOM 1603 N N . ILE A 1 205 ? 10.053 0.624 -40.888 1.00 86.81 205 ILE A N 1
ATOM 1604 C CA . ILE A 1 205 ? 9.366 0.653 -39.594 1.00 86.81 205 ILE A CA 1
ATOM 1605 C C . ILE A 1 205 ? 8.758 -0.723 -39.346 1.00 86.81 205 ILE A C 1
ATOM 1607 O O . ILE A 1 205 ? 8.090 -1.280 -40.218 1.00 86.81 205 ILE A O 1
ATOM 1611 N N . SER A 1 206 ? 8.962 -1.265 -38.148 1.00 81.50 206 SER A N 1
ATOM 1612 C CA . SER A 1 206 ? 8.307 -2.499 -37.730 1.00 81.50 206 SER A CA 1
ATOM 1613 C C . SER A 1 206 ? 6.792 -2.288 -37.564 1.00 81.50 206 SER A C 1
ATOM 1615 O O . SER A 1 206 ? 6.384 -1.318 -36.919 1.00 81.50 206 SER A O 1
ATOM 1617 N N . PRO A 1 207 ? 5.940 -3.231 -38.011 1.00 74.50 207 PRO A N 1
ATOM 1618 C CA . PRO A 1 207 ? 4.496 -3.202 -37.752 1.00 74.50 207 PRO A CA 1
ATOM 1619 C C . PRO A 1 207 ? 4.126 -3.198 -36.260 1.00 74.50 207 PRO A C 1
ATOM 1621 O O . PRO A 1 207 ? 3.005 -2.850 -35.899 1.00 74.50 207 PRO A O 1
ATOM 1624 N N . SER A 1 208 ? 5.053 -3.605 -35.384 1.00 70.31 208 SER A N 1
ATOM 1625 C CA . SER A 1 208 ? 4.864 -3.616 -33.928 1.00 70.31 208 SER A CA 1
ATOM 1626 C C . SER A 1 208 ? 4.999 -2.234 -33.278 1.00 70.31 208 SER A C 1
ATOM 1628 O O . SER A 1 208 ? 4.721 -2.091 -32.086 1.00 70.31 208 SER A O 1
ATOM 1630 N N . LEU A 1 209 ? 5.449 -1.220 -34.024 1.00 67.06 209 LEU A N 1
ATOM 1631 C CA . LEU A 1 209 ? 5.503 0.158 -33.556 1.00 67.06 209 LEU A CA 1
ATOM 1632 C C . LEU A 1 209 ? 4.076 0.729 -33.573 1.00 67.06 209 LEU A C 1
ATOM 1634 O O . LEU A 1 209 ? 3.557 1.081 -34.624 1.00 67.06 209 LEU A O 1
ATOM 1638 N N . GLY A 1 210 ? 3.406 0.748 -32.416 1.00 62.59 210 GLY A N 1
ATOM 1639 C CA . GLY A 1 210 ? 2.063 1.326 -32.259 1.00 62.59 210 GLY A CA 1
ATOM 1640 C C . GLY A 1 210 ? 2.035 2.861 -32.409 1.00 62.59 210 GLY A C 1
ATOM 1641 O O . GLY A 1 210 ? 2.622 3.433 -33.315 1.00 62.59 210 GLY A O 1
ATOM 1642 N N . ILE A 1 211 ? 1.381 3.574 -31.483 1.00 50.41 211 ILE A N 1
ATOM 1643 C CA . ILE A 1 211 ? 1.213 5.053 -31.505 1.00 50.41 211 ILE A CA 1
ATOM 1644 C C . ILE A 1 211 ? 2.548 5.821 -31.273 1.00 50.41 211 ILE A C 1
ATOM 1646 O O . ILE A 1 211 ? 2.588 7.052 -31.298 1.00 50.41 211 ILE A O 1
ATOM 1650 N N . ALA A 1 212 ? 3.666 5.123 -31.045 1.00 58.09 212 ALA A N 1
ATOM 1651 C CA . ALA A 1 212 ? 4.971 5.738 -30.815 1.00 58.09 212 ALA A CA 1
ATOM 1652 C C . ALA A 1 212 ? 5.510 6.374 -32.108 1.00 58.09 212 ALA A C 1
ATOM 1654 O O . ALA A 1 212 ? 5.808 5.688 -33.082 1.00 58.09 212 ALA A O 1
ATOM 1655 N N . ARG A 1 213 ? 5.637 7.705 -32.113 1.00 63.31 213 ARG A N 1
ATOM 1656 C CA . ARG A 1 213 ? 6.218 8.452 -33.235 1.00 63.31 213 ARG A CA 1
ATOM 1657 C C . ARG A 1 213 ? 7.737 8.364 -33.179 1.00 63.31 213 ARG A C 1
ATOM 1659 O O . ARG A 1 213 ? 8.327 8.566 -32.119 1.00 63.31 213 ARG A O 1
ATOM 1666 N N . LEU A 1 214 ? 8.354 8.125 -34.332 1.00 70.69 214 LEU A N 1
ATOM 1667 C CA . LEU A 1 214 ? 9.791 8.314 -34.489 1.00 70.69 214 LEU A CA 1
ATOM 1668 C C . LEU A 1 214 ? 10.161 9.769 -34.166 1.00 70.69 214 LEU A C 1
ATOM 1670 O O . LEU A 1 214 ? 9.352 10.675 -34.407 1.00 70.69 214 LEU A O 1
ATOM 1674 N N . PRO A 1 215 ? 11.352 10.014 -33.591 1.00 68.94 215 PRO A N 1
ATOM 1675 C CA . PRO A 1 215 ? 11.829 11.370 -33.375 1.00 68.94 215 PRO A CA 1
ATOM 1676 C C . PRO A 1 215 ? 11.843 12.124 -34.708 1.00 68.94 215 PRO A C 1
ATOM 1678 O O . PRO A 1 215 ? 12.355 11.626 -35.704 1.00 68.94 215 PRO A O 1
ATOM 1681 N N . SER A 1 216 ? 11.261 13.327 -34.723 1.00 69.62 216 SER A N 1
ATOM 1682 C CA . SER A 1 216 ? 11.258 14.183 -35.915 1.00 69.62 216 SER A CA 1
ATOM 1683 C C . SER A 1 216 ? 12.697 14.440 -36.395 1.00 69.62 216 SER A C 1
ATOM 1685 O O . SER A 1 216 ? 13.583 14.602 -35.542 1.00 69.62 216 SER A O 1
ATOM 1687 N N . PRO A 1 217 ? 12.939 14.571 -37.713 1.00 69.38 217 PRO A N 1
ATOM 1688 C CA . PRO A 1 217 ? 14.220 15.032 -38.253 1.00 69.38 217 PRO A CA 1
ATOM 1689 C C . PRO A 1 217 ? 14.689 16.365 -37.646 1.00 69.38 217 PRO A C 1
ATOM 1691 O O . PRO A 1 217 ? 15.882 16.635 -37.536 1.00 69.38 217 PRO A O 1
ATOM 1694 N N . GLU A 1 218 ? 13.751 17.190 -37.170 1.00 74.25 218 GLU A N 1
ATOM 1695 C CA . GLU A 1 218 ? 14.057 18.460 -36.510 1.00 74.25 218 GLU A CA 1
ATOM 1696 C C . GLU A 1 218 ? 14.438 18.328 -35.028 1.00 74.25 218 GLU A C 1
ATOM 1698 O O . GLU A 1 218 ? 14.833 19.316 -34.397 1.00 74.25 218 GLU A O 1
ATOM 1703 N N . SER A 1 219 ? 14.312 17.128 -34.455 1.00 78.75 219 SER A N 1
ATOM 1704 C CA . SER A 1 219 ? 14.614 16.878 -33.049 1.00 78.75 219 SER A CA 1
ATOM 1705 C C . SER A 1 219 ? 16.091 17.128 -32.741 1.00 78.75 219 SER A C 1
ATOM 1707 O O . SER A 1 219 ? 16.984 16.907 -33.563 1.00 78.75 219 SER A O 1
ATOM 1709 N N . LYS A 1 220 ? 16.363 17.563 -31.506 1.00 81.75 220 LYS A N 1
ATOM 1710 C CA . LYS A 1 220 ? 17.726 17.837 -31.028 1.00 81.75 220 LYS A CA 1
ATOM 1711 C C . LYS A 1 220 ? 18.658 16.632 -31.215 1.00 81.75 220 LYS A C 1
ATOM 1713 O O . LYS A 1 220 ? 19.819 16.822 -31.560 1.00 81.75 220 LYS A O 1
ATOM 1718 N N . ASN A 1 221 ? 18.136 15.418 -31.037 1.00 79.38 221 ASN A N 1
ATOM 1719 C CA . ASN A 1 221 ? 18.902 14.176 -31.145 1.00 79.38 221 ASN A CA 1
ATOM 1720 C C . ASN A 1 221 ? 19.317 13.889 -32.591 1.00 79.38 221 ASN A C 1
ATOM 1722 O O . ASN A 1 221 ? 20.479 13.575 -32.833 1.00 79.38 221 ASN A O 1
ATOM 1726 N N . VAL A 1 222 ? 18.405 14.065 -33.554 1.00 78.31 222 VAL A N 1
ATOM 1727 C CA . VAL A 1 222 ? 18.712 13.854 -34.978 1.00 78.31 222 VAL A CA 1
ATOM 1728 C C . VAL A 1 222 ? 19.699 14.910 -35.482 1.00 78.31 222 VAL A C 1
ATOM 1730 O O . VAL A 1 222 ? 20.690 14.563 -36.119 1.00 78.31 222 VAL A O 1
ATOM 1733 N N . LYS A 1 223 ? 19.516 16.185 -35.109 1.00 81.62 223 LYS A N 1
ATOM 1734 C CA . LYS A 1 223 ? 20.461 17.260 -35.465 1.00 81.62 223 LYS A CA 1
ATOM 1735 C C . LYS A 1 223 ? 21.859 17.040 -34.879 1.00 81.62 223 LYS A C 1
ATOM 1737 O O . LYS A 1 223 ? 22.851 17.253 -35.571 1.00 81.62 223 LYS A O 1
ATOM 1742 N N . ALA A 1 224 ? 21.948 16.600 -33.622 1.00 80.69 224 ALA A N 1
ATOM 1743 C CA . ALA A 1 224 ? 23.229 16.267 -33.004 1.00 80.69 224 ALA A CA 1
ATOM 1744 C C . ALA A 1 224 ? 23.911 15.102 -33.736 1.00 80.69 224 ALA A C 1
ATOM 1746 O O . ALA A 1 224 ? 25.078 15.230 -34.111 1.00 80.69 224 ALA A O 1
ATOM 1747 N N . ALA A 1 225 ? 23.167 14.035 -34.043 1.00 79.75 225 ALA A N 1
ATOM 1748 C CA . ALA A 1 225 ? 23.686 12.890 -34.786 1.00 79.75 225 ALA A CA 1
ATOM 1749 C C . ALA A 1 225 ? 24.195 13.280 -36.186 1.00 79.75 225 ALA A C 1
ATOM 1751 O O . ALA A 1 225 ? 25.290 12.874 -36.571 1.00 79.75 225 ALA A O 1
ATOM 1752 N N . MET A 1 226 ? 23.469 14.138 -36.917 1.00 77.62 226 MET A N 1
ATOM 1753 C CA . MET A 1 226 ? 23.899 14.660 -38.226 1.00 77.62 226 MET A CA 1
ATOM 1754 C C . MET A 1 226 ? 25.188 15.492 -38.148 1.00 77.62 226 MET A C 1
ATOM 1756 O O . MET A 1 226 ? 25.960 15.525 -39.101 1.00 77.62 226 MET A O 1
ATOM 1760 N N . SER A 1 227 ? 25.450 16.134 -37.005 1.00 80.62 227 SER A N 1
ATOM 1761 C CA . SER A 1 227 ? 26.701 16.863 -36.742 1.00 80.62 227 SER A CA 1
ATOM 1762 C C . SER A 1 227 ? 27.859 15.974 -36.259 1.00 80.62 227 SER A C 1
ATOM 1764 O O . SER A 1 227 ? 28.923 16.492 -35.928 1.00 80.62 227 SER A O 1
ATOM 1766 N N . GLY A 1 228 ? 27.662 14.651 -36.193 1.00 75.50 228 GLY A N 1
ATOM 1767 C CA . GLY A 1 228 ? 28.646 13.694 -35.679 1.00 75.50 228 GLY A CA 1
ATOM 1768 C C . GLY A 1 228 ? 28.694 13.586 -34.151 1.00 75.50 228 GLY A C 1
ATOM 1769 O O . GLY A 1 228 ? 29.608 12.962 -33.618 1.00 75.50 228 GLY A O 1
ATOM 1770 N N . ASN A 1 229 ? 27.725 14.172 -33.439 1.00 76.94 229 ASN A N 1
ATOM 1771 C CA . ASN A 1 229 ? 27.634 14.118 -31.982 1.00 76.94 229 ASN A CA 1
ATOM 1772 C C . ASN A 1 229 ? 26.640 13.037 -31.535 1.00 76.94 229 ASN A C 1
ATOM 1774 O O . ASN A 1 229 ? 25.490 13.017 -31.972 1.00 76.94 229 ASN A O 1
ATOM 1778 N N . THR A 1 230 ? 27.057 12.176 -30.611 1.00 69.94 230 THR A N 1
ATOM 1779 C CA . THR A 1 230 ? 26.172 11.251 -29.887 1.00 69.94 230 THR A CA 1
ATOM 1780 C C . THR A 1 230 ? 25.753 11.888 -28.562 1.00 69.94 230 THR A C 1
ATOM 1782 O O . THR A 1 230 ? 26.617 12.405 -27.853 1.00 69.94 230 THR A O 1
ATOM 1785 N N . ILE A 1 231 ? 24.454 11.881 -28.239 1.00 56.81 231 ILE A N 1
ATOM 1786 C CA . ILE A 1 231 ? 23.909 12.416 -26.974 1.00 56.81 231 ILE A CA 1
ATOM 1787 C C . ILE A 1 231 ? 23.735 11.286 -25.961 1.00 56.81 231 ILE A C 1
ATOM 1789 O O . ILE A 1 231 ? 23.211 10.226 -26.369 1.00 56.81 231 ILE A O 1
#

pLDDT: me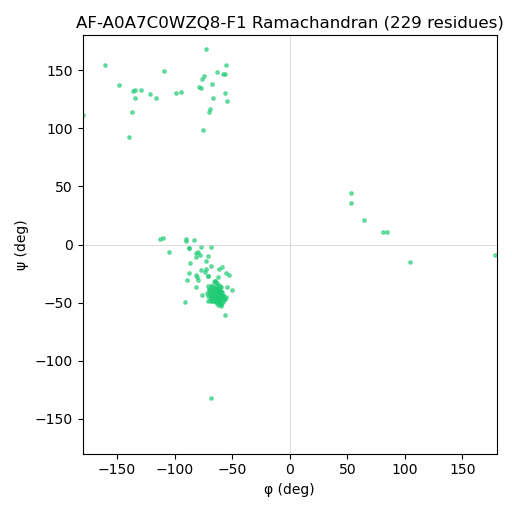an 80.07, std 13.09, range [39.81, 97.75]

Mean predicted aligned error: 14.54 Å

Foldseek 3Di:
DDDDPPPPVVVVVVVVVVVVVLVVVLVVVVVVVVVVCVVDVPPDDPVVVVVVCVVSVVVSVVVVVVVVVVVVVVVLVVVVVVPDPPSVVVVVVVVVVVVVVVVVVVVVVVVVVVVVVVVCCVVVVVVVVVVVVVVVVVVVVVVVVVLVLVVVLVVVLVVVCVVVVCPDPVNLVVNQVSLVVSCVVSVNQKDWDADLVRHTSDIDGDPPDPPDDDPDCPDPQVVCVSVVHRD

Radius of gyration: 40.56 Å; Cα contacts (8 Å, |Δi|>4): 83; chains: 1; bounding box: 77×45×112 Å